Protein AF-A0A264W4I6-F1 (afdb_monomer)

Structure (mmCIF, N/CA/C/O backbone):
data_AF-A0A264W4I6-F1
#
_entry.id   AF-A0A264W4I6-F1
#
loop_
_atom_site.group_PDB
_atom_site.id
_atom_site.type_symbol
_atom_site.label_atom_id
_atom_site.label_alt_id
_atom_site.label_comp_id
_atom_site.label_asym_id
_atom_site.label_entity_id
_atom_site.label_seq_id
_atom_site.pdbx_PDB_ins_code
_atom_site.Cartn_x
_atom_site.Cartn_y
_atom_site.Cartn_z
_atom_site.occupancy
_atom_site.B_iso_or_equiv
_atom_site.auth_seq_id
_atom_site.auth_comp_id
_atom_site.auth_asym_id
_atom_site.auth_atom_id
_atom_site.pdbx_PDB_model_num
ATOM 1 N N . MET A 1 1 ? -9.247 29.162 -5.598 1.00 28.09 1 MET A N 1
ATOM 2 C CA . MET A 1 1 ? -9.915 27.883 -5.929 1.00 28.09 1 MET A CA 1
ATOM 3 C C . MET A 1 1 ? -9.445 26.790 -4.964 1.00 28.09 1 MET A C 1
ATOM 5 O O . MET A 1 1 ? -8.812 25.841 -5.388 1.00 28.09 1 MET A O 1
ATOM 9 N N . LEU A 1 2 ? -9.703 26.945 -3.660 1.00 26.70 2 LEU A N 1
ATOM 10 C CA . LEU A 1 2 ? -9.333 25.965 -2.617 1.00 26.70 2 LEU A CA 1
ATOM 11 C C . LEU A 1 2 ? -10.515 25.657 -1.679 1.00 26.70 2 LEU A C 1
ATOM 13 O O . LEU A 1 2 ? -10.326 25.186 -0.569 1.00 26.70 2 LEU A O 1
ATOM 17 N N . THR A 1 3 ? -11.744 25.970 -2.088 1.00 27.86 3 THR A N 1
ATOM 18 C CA . THR A 1 3 ? -12.880 26.031 -1.158 1.00 27.86 3 THR A CA 1
ATOM 19 C C . THR A 1 3 ? -13.862 24.874 -1.295 1.00 27.86 3 THR A C 1
ATOM 21 O O . THR A 1 3 ? -14.559 24.603 -0.336 1.00 27.86 3 THR A O 1
ATOM 24 N N . ALA A 1 4 ? -13.923 24.161 -2.423 1.00 26.84 4 ALA A N 1
ATOM 25 C CA . ALA A 1 4 ? -14.866 23.044 -2.579 1.00 26.84 4 ALA A CA 1
ATOM 26 C C . ALA A 1 4 ? -14.305 21.712 -2.045 1.00 26.84 4 ALA A C 1
ATOM 28 O O . ALA A 1 4 ? -15.003 20.996 -1.331 1.00 26.84 4 ALA A O 1
ATOM 29 N N . ASP A 1 5 ? -13.030 21.417 -2.321 1.00 28.92 5 ASP A N 1
ATOM 30 C CA . ASP A 1 5 ? -12.409 20.148 -1.916 1.00 28.92 5 ASP A CA 1
ATOM 31 C C . ASP A 1 5 ? -12.169 20.062 -0.402 1.00 28.92 5 ASP A C 1
ATOM 33 O O . ASP A 1 5 ? -12.340 19.001 0.188 1.00 28.92 5 ASP A O 1
ATOM 37 N N . VAL A 1 6 ? -11.834 21.183 0.247 1.00 28.91 6 VAL A N 1
ATOM 38 C CA . VAL A 1 6 ? -11.619 21.237 1.706 1.00 28.91 6 VAL A CA 1
ATOM 39 C C . VAL A 1 6 ? -12.934 21.020 2.464 1.00 28.91 6 VAL A C 1
ATOM 41 O O . VAL A 1 6 ? -12.957 20.270 3.433 1.00 28.91 6 VAL A O 1
ATOM 44 N N . ILE A 1 7 ? -14.043 21.592 1.978 1.00 28.83 7 ILE A N 1
ATOM 45 C CA . ILE A 1 7 ? -15.370 21.431 2.596 1.00 28.83 7 ILE A CA 1
ATOM 46 C C . ILE A 1 7 ? -15.865 19.984 2.465 1.00 28.83 7 ILE A C 1
ATOM 48 O O . ILE A 1 7 ? -16.436 19.444 3.408 1.00 28.83 7 ILE A O 1
ATOM 52 N N . HIS A 1 8 ? -15.628 19.324 1.326 1.00 33.44 8 HIS A N 1
ATOM 53 C CA . HIS A 1 8 ? -16.012 17.919 1.158 1.00 33.44 8 HIS A CA 1
ATOM 54 C C . HIS A 1 8 ? -15.216 16.969 2.064 1.00 33.44 8 HIS A C 1
ATOM 56 O O . HIS A 1 8 ? -15.794 16.014 2.578 1.00 33.44 8 HIS A O 1
ATOM 62 N N . ILE A 1 9 ? -13.925 17.235 2.285 1.00 37.47 9 ILE A N 1
ATOM 63 C CA . ILE A 1 9 ? -13.077 16.434 3.182 1.00 37.47 9 ILE A CA 1
ATOM 64 C C . ILE A 1 9 ? -13.504 16.628 4.644 1.00 37.47 9 ILE A C 1
ATOM 66 O O . ILE A 1 9 ? -13.699 15.640 5.345 1.00 37.47 9 ILE A O 1
ATOM 70 N N . GLU A 1 10 ? -13.758 17.870 5.078 1.00 37.94 10 GLU A N 1
ATOM 71 C CA . GLU A 1 10 ? -14.212 18.156 6.450 1.00 37.94 10 GLU A CA 1
ATOM 72 C C . GLU A 1 10 ? -15.560 17.511 6.788 1.00 37.94 10 GLU A C 1
ATOM 74 O O . GLU A 1 10 ? -15.799 17.185 7.947 1.00 37.94 10 GLU A O 1
ATOM 79 N N . VAL A 1 11 ? -16.451 17.322 5.808 1.00 47.75 11 VAL A N 1
ATOM 80 C CA . VAL A 1 11 ? -17.722 16.612 6.017 1.00 47.75 11 VAL A CA 1
ATOM 81 C C . VAL A 1 11 ? -17.475 15.117 6.220 1.00 47.75 11 VAL A C 1
ATOM 83 O O . VAL A 1 11 ? -18.081 14.531 7.106 1.00 47.75 11 VAL A O 1
ATOM 86 N N . ILE A 1 12 ? -16.564 14.512 5.458 1.00 47.03 12 ILE A N 1
ATOM 87 C CA . ILE A 1 12 ? -16.292 13.067 5.491 1.00 47.03 12 ILE A CA 1
ATOM 88 C C . ILE A 1 12 ? -15.496 12.648 6.740 1.00 47.03 12 ILE A C 1
ATOM 90 O O . ILE A 1 12 ? -15.757 11.591 7.311 1.00 47.03 12 ILE A O 1
ATOM 94 N N . GLU A 1 13 ? -14.565 13.484 7.201 1.00 48.75 13 GLU A N 1
ATOM 95 C CA . GLU A 1 13 ? -13.824 13.270 8.457 1.00 48.75 13 GLU A CA 1
ATOM 96 C C . GLU A 1 13 ? -14.683 13.547 9.699 1.00 48.75 13 GLU A C 1
ATOM 98 O O . GLU A 1 13 ? -14.274 13.280 10.831 1.00 48.75 13 GLU A O 1
ATOM 103 N N . ASN A 1 14 ? -15.886 14.097 9.511 1.00 58.47 14 ASN A N 1
ATOM 104 C CA . ASN A 1 14 ? -16.741 14.471 10.617 1.00 58.47 14 ASN A CA 1
ATOM 105 C C . ASN A 1 14 ? -17.406 13.242 11.235 1.00 58.47 14 ASN A C 1
ATOM 107 O O . ASN A 1 14 ? -18.434 12.754 10.765 1.00 58.47 14 ASN A O 1
ATOM 111 N N . ILE A 1 15 ? -16.858 12.819 12.370 1.00 56.06 15 ILE A N 1
ATOM 112 C CA . ILE A 1 15 ? -17.433 11.811 13.266 1.00 56.06 15 ILE A CA 1
ATOM 113 C C . ILE A 1 15 ? -18.914 12.090 13.604 1.00 56.06 15 ILE A C 1
ATOM 115 O O . ILE A 1 15 ? -19.669 11.153 13.843 1.00 56.06 15 ILE A O 1
ATOM 119 N N . ASN A 1 16 ? -19.371 13.349 13.517 1.00 52.56 16 ASN A N 1
ATOM 120 C CA . ASN A 1 16 ? -20.773 13.726 13.736 1.00 52.56 16 ASN A CA 1
ATOM 121 C C . ASN A 1 16 ? -21.741 13.176 12.679 1.00 52.56 16 ASN A C 1
ATOM 123 O O . ASN A 1 16 ? -22.954 13.265 12.875 1.00 52.56 16 ASN A O 1
ATOM 127 N N . LEU A 1 17 ? -21.243 12.632 11.564 1.00 54.50 17 LEU A N 1
ATOM 128 C CA . LEU A 1 17 ? -22.052 11.867 10.610 1.00 54.50 17 LEU A CA 1
ATOM 129 C C . LEU A 1 17 ? -22.344 10.442 11.094 1.00 54.50 17 LEU A C 1
ATOM 131 O O . LEU A 1 17 ? -23.319 9.830 10.652 1.00 54.50 17 LEU A O 1
ATOM 135 N N . TYR A 1 18 ? -21.511 9.936 12.002 1.00 56.28 18 TYR A N 1
ATOM 136 C CA . TYR A 1 18 ? -21.509 8.566 12.478 1.00 56.28 18 TYR A CA 1
ATOM 137 C C . TYR A 1 18 ? -21.774 8.520 13.983 1.00 56.28 18 TYR A C 1
ATOM 139 O O . TYR A 1 18 ? -20.849 8.378 14.776 1.00 56.28 18 TYR A O 1
ATOM 147 N N . PHE A 1 19 ? -23.047 8.686 14.367 1.00 54.69 19 PHE A N 1
ATOM 148 C CA . PHE A 1 19 ? -23.584 8.475 15.720 1.00 54.69 19 PHE A CA 1
ATOM 149 C C . PHE A 1 19 ? -22.877 9.197 16.882 1.00 54.69 19 PHE A C 1
ATOM 151 O O . PHE A 1 19 ? -23.323 9.067 18.019 1.00 54.69 19 PHE A O 1
ATOM 158 N N . ALA A 1 20 ? -21.810 9.959 16.653 1.00 54.12 20 ALA A N 1
ATOM 159 C CA . ALA A 1 20 ? -20.886 10.302 17.709 1.00 54.12 20 ALA A CA 1
ATOM 160 C C . ALA A 1 20 ? -20.451 11.758 17.694 1.00 54.12 20 ALA A C 1
ATOM 162 O O . ALA A 1 20 ? -20.386 12.402 16.654 1.00 54.12 20 ALA A O 1
ATOM 163 N N . TYR A 1 21 ? -20.174 12.287 18.880 1.00 59.25 21 TYR A N 1
ATOM 164 C CA . TYR A 1 21 ? -19.773 13.675 19.064 1.00 59.25 21 TYR A CA 1
ATOM 165 C C . TYR A 1 21 ? -18.706 13.785 20.146 1.00 59.25 21 TYR A C 1
ATOM 167 O O . TYR A 1 21 ? -18.778 13.096 21.163 1.00 59.25 21 TYR A O 1
ATOM 175 N N . PHE A 1 22 ? -17.751 14.696 19.962 1.00 58.62 22 PHE A N 1
ATOM 176 C CA . PHE A 1 22 ? -16.816 15.077 21.018 1.00 58.62 22 PHE A CA 1
ATOM 177 C C . PHE A 1 22 ? -17.460 16.103 21.955 1.00 58.62 22 PHE A C 1
ATOM 179 O O . PHE A 1 22 ? -17.757 17.222 21.539 1.00 58.62 22 PHE A O 1
ATOM 186 N N . TYR A 1 23 ? -17.669 15.756 23.226 1.00 57.38 23 TYR A N 1
ATOM 187 C CA . TYR A 1 23 ? -18.250 16.654 24.227 1.00 57.38 23 TYR A CA 1
ATOM 188 C C . TYR A 1 23 ? -17.250 17.006 25.343 1.00 57.38 23 TYR A C 1
ATOM 190 O O . TYR A 1 23 ? -16.631 16.099 25.888 1.00 57.38 23 TYR A O 1
ATOM 198 N N . PRO A 1 24 ? -17.123 18.280 25.758 1.00 58.75 24 PRO A N 1
ATOM 199 C CA . PRO A 1 24 ? -17.686 19.464 25.122 1.00 58.75 24 PRO A CA 1
ATOM 200 C C . PRO A 1 24 ? -16.852 19.860 23.895 1.00 58.75 24 PRO A C 1
ATOM 202 O O . PRO A 1 24 ? -15.655 20.102 23.992 1.00 58.75 24 PRO A O 1
ATOM 205 N N . SER A 1 25 ? -17.489 19.999 22.738 1.00 56.59 25 SER A N 1
ATOM 206 C CA . SER A 1 25 ? -16.864 20.486 21.494 1.00 56.59 25 SER A CA 1
ATOM 207 C C . SER A 1 25 ? -16.597 21.989 21.472 1.00 56.59 25 SER A C 1
ATOM 209 O O . SER A 1 25 ? -15.856 22.498 20.627 1.00 56.59 25 SER A O 1
ATOM 211 N N . SER A 1 26 ? -17.273 22.726 22.352 1.00 71.12 26 SER A N 1
ATOM 212 C CA . SER A 1 26 ? -17.189 24.170 22.462 1.00 71.12 26 SER A CA 1
ATOM 213 C C . SER A 1 26 ? -17.235 24.564 23.925 1.00 71.12 26 SER A C 1
ATOM 215 O O . SER A 1 26 ? -18.011 24.020 24.709 1.00 71.12 26 SER A O 1
ATOM 217 N N . LEU A 1 27 ? -16.387 25.518 24.274 1.00 74.94 27 LEU A N 1
ATOM 218 C CA . LEU A 1 27 ? -16.289 26.103 25.595 1.00 74.94 27 LEU A CA 1
ATOM 219 C C . LEU A 1 27 ? -16.754 27.546 25.538 1.00 74.94 27 LEU A C 1
ATOM 221 O O . LEU A 1 27 ? -16.589 28.242 24.536 1.00 74.94 27 LEU A O 1
ATOM 225 N N . THR A 1 28 ? -17.315 28.020 26.638 1.00 78.38 28 THR A N 1
ATOM 226 C CA . THR A 1 28 ? -17.647 29.432 26.785 1.00 78.38 28 THR A CA 1
ATOM 227 C C . THR A 1 28 ? -16.417 30.154 27.323 1.00 78.38 28 THR A C 1
ATOM 229 O O . THR A 1 28 ? -15.986 29.897 28.445 1.00 78.38 28 THR A O 1
ATOM 232 N N . ALA A 1 29 ? -15.835 31.052 26.530 1.00 71.00 29 ALA A N 1
ATOM 233 C CA . ALA A 1 29 ? -14.695 31.854 26.954 1.00 71.00 29 ALA A CA 1
ATOM 234 C C . ALA A 1 29 ? -15.091 32.743 28.144 1.00 71.00 29 ALA A C 1
ATOM 236 O O . ALA A 1 29 ? -15.966 33.598 28.012 1.00 71.00 29 ALA A O 1
ATOM 237 N N . PHE A 1 30 ? -14.426 32.561 29.288 1.00 71.25 30 PHE A N 1
ATOM 238 C CA . PHE A 1 30 ? -14.794 33.174 30.573 1.00 71.25 30 PHE A CA 1
ATOM 239 C C . PHE A 1 30 ? -14.945 34.703 30.517 1.00 71.25 30 PHE A C 1
ATOM 241 O O . PHE A 1 30 ? -15.887 35.250 31.073 1.00 71.25 30 PHE A O 1
ATOM 248 N N . LEU A 1 31 ? -14.051 35.393 29.801 1.00 77.00 31 LEU A N 1
ATOM 249 C CA . LEU A 1 31 ? -14.039 36.861 29.735 1.00 77.00 31 LEU A CA 1
ATOM 250 C C . LEU A 1 31 ? -15.018 37.450 28.715 1.00 77.00 31 LEU A C 1
ATOM 252 O O . LEU A 1 31 ? -15.433 38.595 28.851 1.00 77.00 31 LEU A O 1
ATOM 256 N N . THR A 1 32 ? -15.348 36.710 27.656 1.00 79.75 32 THR A N 1
ATOM 257 C CA . THR A 1 32 ? -16.124 37.251 26.524 1.00 79.75 32 THR A CA 1
ATOM 258 C C . THR A 1 32 ? -17.500 36.617 26.382 1.00 79.75 32 THR A C 1
ATOM 260 O O . THR A 1 32 ? -18.281 37.056 25.542 1.00 79.75 32 THR A O 1
ATOM 263 N N . HIS A 1 33 ? -17.787 35.570 27.162 1.00 75.12 33 HIS A N 1
ATOM 264 C CA . HIS A 1 33 ? -18.967 34.710 27.052 1.00 75.12 33 HIS A CA 1
ATOM 265 C C . HIS A 1 33 ? -19.229 34.164 25.636 1.00 75.12 33 HIS A C 1
ATOM 267 O O . HIS A 1 33 ? -20.322 33.684 25.335 1.00 75.12 33 HIS A O 1
ATOM 273 N N . LYS A 1 34 ? -18.227 34.199 24.749 1.00 78.69 34 LYS A N 1
ATOM 274 C CA . LYS A 1 34 ? -18.329 33.657 23.393 1.00 78.69 34 LYS A CA 1
ATOM 275 C C . LYS A 1 34 ? -18.087 32.154 23.418 1.00 78.69 34 LYS A C 1
ATOM 277 O O . LYS A 1 34 ? -17.181 31.688 24.107 1.00 78.69 34 LYS A O 1
ATOM 282 N N . ARG A 1 35 ? -18.863 31.405 22.632 1.00 74.81 35 ARG A N 1
ATOM 283 C CA . ARG A 1 35 ? -18.562 29.997 22.348 1.00 74.81 35 ARG A CA 1
ATOM 284 C C . ARG A 1 35 ? -17.328 29.929 21.452 1.00 74.81 35 ARG A C 1
ATOM 286 O O . ARG A 1 35 ? -17.320 30.505 20.367 1.00 74.81 35 ARG A O 1
ATOM 293 N N . VAL A 1 36 ? -16.302 29.236 21.921 1.00 77.75 36 VAL A N 1
ATOM 294 C CA . VAL A 1 36 ? -15.057 28.949 21.205 1.00 77.75 36 VAL A CA 1
ATOM 295 C C . VAL A 1 36 ? -14.940 27.435 21.087 1.00 77.75 36 VAL A C 1
ATOM 297 O O . VAL A 1 36 ? -15.373 26.718 21.985 1.00 77.75 36 VAL A O 1
ATOM 300 N N . ARG A 1 37 ? -14.397 26.926 19.980 1.00 74.88 37 ARG A N 1
ATOM 301 C CA . ARG A 1 37 ? -14.173 25.484 19.813 1.00 74.88 37 ARG A CA 1
ATOM 302 C C . ARG A 1 37 ? -13.210 24.987 20.897 1.00 74.88 37 ARG A C 1
ATOM 304 O O . ARG A 1 37 ? -12.233 25.666 21.211 1.00 74.88 37 ARG A O 1
ATOM 311 N N . ASN A 1 38 ? -13.511 23.839 21.495 1.00 74.06 38 ASN A N 1
ATOM 312 C CA . ASN A 1 38 ? -12.620 23.208 22.457 1.00 74.06 38 ASN A CA 1
ATOM 313 C C . ASN A 1 38 ? -11.426 22.643 21.669 1.00 74.06 38 ASN A C 1
ATOM 315 O O . ASN A 1 38 ? -11.575 21.686 20.919 1.00 74.06 38 ASN A O 1
ATOM 319 N N . HIS A 1 39 ? -10.271 23.296 21.758 1.00 76.12 39 HIS A N 1
ATOM 320 C CA . HIS A 1 39 ? -9.000 22.810 21.215 1.00 76.12 39 HIS A CA 1
ATOM 321 C C . HIS A 1 39 ? -8.185 22.256 22.384 1.00 76.12 39 HIS A C 1
ATOM 323 O O . HIS A 1 39 ? -7.264 22.915 22.855 1.00 76.12 39 HIS A O 1
ATOM 329 N N . ASP A 1 40 ? -8.628 21.124 22.932 1.00 68.62 40 ASP A N 1
ATOM 330 C CA . ASP A 1 40 ? -7.987 20.434 24.066 1.00 68.62 40 ASP A CA 1
ATOM 331 C C . ASP A 1 40 ? -7.851 21.266 25.356 1.00 68.62 40 ASP A C 1
ATOM 333 O O . ASP A 1 40 ? -7.048 20.969 26.237 1.00 68.62 40 ASP A O 1
ATOM 337 N N . ILE A 1 41 ? -8.667 22.313 25.502 1.00 71.25 41 ILE A N 1
ATOM 338 C CA . ILE A 1 41 ? -8.697 23.177 26.692 1.00 71.25 41 ILE A CA 1
ATOM 339 C C . ILE A 1 41 ? -9.387 22.448 27.857 1.00 71.25 41 ILE A C 1
ATOM 341 O O . ILE A 1 41 ? -9.039 22.645 29.021 1.00 71.25 41 ILE A O 1
ATOM 345 N N . GLN A 1 42 ? -10.382 21.615 27.549 1.00 70.81 42 GLN A N 1
ATOM 346 C CA . GLN A 1 42 ? -11.008 20.681 28.484 1.00 70.81 42 GLN A CA 1
ATOM 347 C C . GLN A 1 42 ? -11.010 19.269 27.893 1.00 70.81 42 GLN A C 1
ATOM 349 O O . GLN A 1 42 ? -11.109 19.152 26.668 1.00 70.81 42 GLN A O 1
ATOM 354 N N . PRO A 1 43 ? -10.982 18.219 28.740 1.00 57.09 43 PRO A N 1
ATOM 355 C CA . PRO A 1 43 ? -11.110 16.838 28.288 1.00 57.09 43 PRO A CA 1
ATOM 356 C C . PRO A 1 43 ? -12.351 16.676 27.409 1.00 57.09 43 PRO A C 1
ATOM 358 O O . PRO A 1 43 ? -13.450 17.058 27.819 1.00 57.09 43 PRO A O 1
ATOM 361 N N . GLN A 1 44 ? -12.159 16.151 26.201 1.00 58.16 44 GLN A N 1
ATOM 362 C CA . GLN A 1 44 ? -13.238 15.824 25.276 1.00 58.16 44 GLN A CA 1
ATOM 363 C C . GLN A 1 44 ? -13.525 14.334 25.370 1.00 58.16 44 GLN A C 1
ATOM 365 O O . GLN A 1 44 ? -12.606 13.523 25.336 1.00 58.16 44 GLN A O 1
ATOM 370 N N . TYR A 1 45 ? -14.800 13.987 25.478 1.00 56.84 45 TYR A N 1
ATOM 371 C CA . TYR A 1 45 ? -15.270 12.612 25.521 1.00 56.84 45 TYR A CA 1
ATOM 372 C C . TYR A 1 45 ? -15.956 12.289 24.202 1.00 56.84 45 TYR A C 1
ATOM 374 O O . TYR A 1 45 ? -16.781 13.073 23.725 1.00 56.84 45 TYR A O 1
ATOM 382 N N . TYR A 1 46 ? -15.616 11.146 23.621 1.00 61.19 46 TYR A N 1
ATOM 383 C CA . TYR A 1 46 ? -16.263 10.631 22.427 1.00 61.19 46 TYR A CA 1
ATOM 384 C C . TYR A 1 46 ? -17.539 9.881 22.831 1.00 61.19 46 TYR A C 1
ATOM 386 O O . TYR A 1 46 ? -17.487 8.843 23.485 1.00 61.19 46 TYR A O 1
ATOM 394 N N . VAL A 1 47 ? -18.706 10.433 22.493 1.00 55.34 47 VAL A N 1
ATOM 395 C CA . VAL A 1 47 ? -20.010 9.871 22.880 1.00 55.34 47 VAL A CA 1
ATOM 396 C C . VAL A 1 47 ? -20.666 9.247 21.658 1.00 55.34 47 VAL A C 1
ATOM 398 O O . VAL A 1 47 ? -21.055 9.992 20.768 1.00 55.34 47 VAL A O 1
ATOM 401 N N . LYS A 1 48 ? -20.802 7.913 21.611 1.00 58.28 48 LYS A N 1
ATOM 402 C CA . LYS A 1 48 ? -21.511 7.177 20.542 1.00 58.28 48 LYS A CA 1
ATOM 403 C C . LYS A 1 48 ? -23.042 7.213 20.731 1.00 58.28 48 LYS A C 1
ATOM 405 O O . LYS A 1 48 ? -23.540 7.421 21.831 1.00 58.28 48 LYS A O 1
ATOM 410 N N . ASN A 1 49 ? -23.778 6.962 19.651 1.00 62.94 49 ASN A N 1
ATOM 411 C CA . ASN A 1 49 ? -25.239 6.852 19.539 1.00 62.94 49 ASN A CA 1
ATOM 412 C C . ASN A 1 49 ? -26.090 8.048 20.014 1.00 62.94 49 ASN A C 1
ATOM 414 O O . ASN A 1 49 ? -27.188 7.867 20.534 1.00 62.94 49 ASN A O 1
ATOM 418 N N . THR A 1 50 ? -25.626 9.282 19.803 1.00 57.88 50 THR A N 1
ATOM 419 C CA . THR A 1 50 ? -26.357 10.487 20.258 1.00 57.88 50 THR A CA 1
ATOM 420 C C . THR A 1 50 ? -27.576 10.828 19.381 1.00 57.88 50 THR A C 1
ATOM 422 O O . THR A 1 50 ? -28.555 11.403 19.854 1.00 57.88 50 THR A O 1
ATOM 425 N N . HIS A 1 51 ? -27.532 10.492 18.093 1.00 63.66 51 HIS A N 1
ATOM 426 C CA . HIS A 1 51 ? -28.562 10.788 17.091 1.00 63.66 51 HIS A CA 1
ATOM 427 C C . HIS A 1 51 ? -28.617 9.672 16.039 1.00 63.66 51 HIS A C 1
ATOM 429 O O . HIS A 1 51 ? -27.639 8.954 15.894 1.00 63.66 51 HIS A O 1
ATOM 435 N N . PRO A 1 52 ? -29.717 9.489 15.289 1.00 65.75 52 PRO A N 1
ATOM 436 C CA . PRO A 1 52 ? -29.757 8.505 14.207 1.00 65.75 52 PRO A CA 1
ATOM 437 C C . PRO A 1 52 ? -28.637 8.748 13.182 1.00 65.75 52 PRO A C 1
ATOM 439 O O . PRO A 1 52 ? -28.480 9.877 12.711 1.00 65.75 52 PRO A O 1
ATOM 442 N N . ALA A 1 53 ? -27.885 7.701 12.824 1.00 69.25 53 ALA A N 1
ATOM 443 C CA . ALA A 1 53 ? -26.847 7.785 11.801 1.00 69.25 53 ALA A CA 1
ATOM 444 C C . ALA A 1 53 ? -27.377 8.368 10.497 1.00 69.25 53 ALA A C 1
ATOM 446 O O . ALA A 1 53 ? -28.432 7.976 9.997 1.00 69.25 53 ALA A O 1
ATOM 447 N N . ILE A 1 54 ? -26.559 9.231 9.902 1.00 76.44 54 ILE A N 1
ATOM 448 C CA . ILE A 1 54 ? -26.778 9.713 8.540 1.00 76.44 54 ILE A CA 1
ATOM 449 C C . ILE A 1 54 ? -26.302 8.651 7.532 1.00 76.44 54 ILE A C 1
ATOM 451 O O . ILE A 1 54 ? -26.897 8.507 6.467 1.00 76.44 54 ILE A O 1
ATOM 455 N N . ILE A 1 55 ? -25.259 7.887 7.881 1.00 75.38 55 ILE A N 1
ATOM 456 C CA . ILE A 1 55 ? -24.674 6.799 7.083 1.00 75.38 55 ILE A CA 1
ATOM 457 C C . ILE A 1 55 ? -24.385 5.572 7.961 1.00 75.38 55 ILE A C 1
ATOM 459 O O . ILE A 1 55 ? -24.080 5.714 9.142 1.00 75.38 55 ILE A O 1
ATOM 463 N N . SER A 1 56 ? -24.471 4.366 7.391 1.00 77.62 56 SER A N 1
ATOM 464 C CA . SER A 1 56 ? -24.152 3.110 8.094 1.00 77.62 56 SER A CA 1
ATOM 465 C C . SER A 1 56 ? -22.677 3.033 8.509 1.00 77.62 56 SER A C 1
ATOM 467 O O . SER A 1 56 ? -21.828 3.564 7.790 1.00 77.62 56 SER A O 1
ATOM 469 N N . GLU A 1 57 ? -22.379 2.272 9.566 1.00 71.25 57 GLU A N 1
ATOM 470 C CA . GLU A 1 57 ? -21.015 1.975 10.045 1.00 71.25 57 GLU A CA 1
ATOM 471 C C . GLU A 1 57 ? -20.106 1.454 8.938 1.00 71.25 57 GLU A C 1
ATOM 473 O O . GLU A 1 57 ? -19.085 2.067 8.648 1.00 71.25 57 GLU A O 1
ATOM 478 N N . GLU A 1 58 ? -20.556 0.425 8.224 1.00 73.75 58 GLU A N 1
ATOM 479 C CA . GLU A 1 58 ? -19.824 -0.185 7.111 1.00 73.75 58 GLU A CA 1
ATOM 480 C C . GLU A 1 58 ? -19.398 0.849 6.052 1.00 73.75 58 GLU A C 1
ATOM 482 O O . GLU A 1 58 ? -18.260 0.865 5.589 1.00 73.75 58 GLU A O 1
ATOM 487 N N . THR A 1 59 ? -20.299 1.772 5.696 1.00 76.50 59 THR A N 1
ATOM 488 C CA . THR A 1 59 ? -19.996 2.838 4.727 1.00 76.50 59 THR A CA 1
ATOM 489 C C . THR A 1 59 ? -18.991 3.844 5.288 1.00 76.50 59 THR A C 1
ATOM 491 O O . THR A 1 59 ? -18.101 4.284 4.561 1.00 76.50 59 THR A O 1
ATOM 494 N N . PHE A 1 60 ? -19.116 4.232 6.560 1.00 75.12 60 PHE A N 1
ATOM 495 C CA . PHE A 1 60 ? -18.165 5.148 7.192 1.00 75.12 60 PHE A CA 1
ATOM 496 C C . PHE A 1 60 ? -16.768 4.523 7.254 1.00 75.12 60 PHE A C 1
ATOM 498 O O . PHE A 1 60 ? -15.801 5.150 6.821 1.00 75.12 60 PHE A O 1
ATOM 505 N N . GLU A 1 61 ? -16.670 3.271 7.697 1.00 72.81 61 GLU A N 1
ATOM 506 C CA . GLU A 1 61 ? -15.420 2.512 7.738 1.00 72.81 61 GLU A CA 1
ATOM 507 C C . GLU A 1 61 ? -14.792 2.365 6.351 1.00 72.81 61 GLU A C 1
ATOM 509 O O . GLU A 1 61 ? -13.607 2.656 6.185 1.00 72.81 61 GLU A O 1
ATOM 514 N N . ALA A 1 62 ? -15.580 2.012 5.330 1.00 73.94 62 ALA A N 1
ATOM 515 C CA . ALA A 1 62 ? -15.098 1.915 3.953 1.00 73.94 62 ALA A CA 1
ATOM 516 C C . ALA A 1 62 ? -14.510 3.246 3.450 1.00 73.94 62 ALA A C 1
ATOM 518 O O . ALA A 1 62 ? -13.483 3.271 2.765 1.00 73.94 62 ALA A O 1
ATOM 519 N N . VAL A 1 63 ? -15.126 4.374 3.813 1.00 79.88 63 VAL A N 1
ATOM 520 C CA . VAL A 1 63 ? -14.616 5.699 3.448 1.00 79.88 63 VAL A CA 1
ATOM 521 C C . VAL A 1 63 ? -13.338 6.040 4.216 1.00 79.88 63 VAL A C 1
ATOM 523 O O . VAL A 1 63 ? -12.387 6.522 3.598 1.00 79.88 63 VAL A O 1
ATOM 526 N N . GLN A 1 64 ? -13.263 5.747 5.518 1.00 75.12 64 GLN A N 1
ATOM 527 C CA . GLN A 1 64 ? -12.034 5.927 6.301 1.00 75.12 64 GLN A CA 1
ATOM 528 C C . GLN A 1 64 ? -10.879 5.088 5.734 1.00 75.12 64 GLN A C 1
ATOM 530 O O . GLN A 1 64 ? -9.765 5.592 5.570 1.00 75.12 64 GLN A O 1
ATOM 535 N N . GLN A 1 65 ? -11.150 3.841 5.341 1.00 75.56 65 GLN A N 1
ATOM 536 C CA . GLN A 1 65 ? -10.179 2.975 4.670 1.00 75.56 65 GLN A CA 1
ATOM 537 C C . GLN A 1 65 ? -9.714 3.567 3.331 1.00 75.56 65 GLN A C 1
ATOM 539 O O . GLN A 1 65 ? -8.513 3.615 3.066 1.00 75.56 65 GLN A O 1
ATOM 544 N N . GLU A 1 66 ? -10.622 4.096 2.504 1.00 78.12 66 GLU A N 1
ATOM 545 C CA . GLU A 1 66 ? -10.263 4.764 1.245 1.00 78.12 66 GLU A CA 1
ATOM 546 C C . GLU A 1 66 ? -9.442 6.046 1.481 1.00 78.12 66 GLU A C 1
ATOM 548 O O . GLU A 1 66 ? -8.505 6.336 0.731 1.00 78.12 66 GLU A O 1
ATOM 553 N N . MET A 1 67 ? -9.732 6.808 2.540 1.00 77.31 67 MET A N 1
ATOM 554 C CA . MET A 1 67 ? -8.932 7.974 2.931 1.00 77.31 67 MET A CA 1
ATOM 555 C C . MET A 1 67 ? -7.530 7.572 3.385 1.00 77.31 67 MET A C 1
ATOM 557 O O . MET A 1 67 ? -6.550 8.159 2.916 1.00 77.31 67 MET A O 1
ATOM 561 N N . LYS A 1 68 ? -7.417 6.532 4.222 1.00 78.06 68 LYS A N 1
ATOM 562 C CA . LYS A 1 68 ? -6.131 5.948 4.630 1.00 78.06 68 LYS A CA 1
ATOM 563 C C . LYS A 1 68 ? -5.350 5.483 3.402 1.00 78.06 68 LYS A C 1
ATOM 565 O O . LYS A 1 68 ? -4.198 5.875 3.231 1.00 78.06 68 LYS A O 1
ATOM 570 N N . ARG A 1 69 ? -5.991 4.766 2.476 1.00 78.19 69 ARG A N 1
ATOM 571 C CA . ARG A 1 69 ? -5.386 4.332 1.207 1.00 78.19 69 ARG A CA 1
ATOM 572 C C . ARG A 1 69 ? -4.854 5.513 0.387 1.00 78.19 69 ARG A C 1
ATOM 574 O O . ARG A 1 69 ? -3.710 5.481 -0.058 1.00 78.19 69 ARG A O 1
ATOM 581 N N . ARG A 1 70 ? -5.636 6.588 0.223 1.00 72.75 70 ARG A N 1
ATOM 582 C CA . ARG A 1 70 ? -5.210 7.814 -0.491 1.00 72.75 70 ARG A CA 1
ATOM 583 C C . ARG A 1 70 ? -4.072 8.550 0.211 1.00 72.75 70 ARG A C 1
ATOM 585 O O . ARG A 1 70 ? -3.227 9.140 -0.460 1.00 72.75 70 ARG A O 1
ATOM 592 N N . SER A 1 71 ? -4.057 8.533 1.539 1.00 75.38 71 SER A N 1
ATOM 593 C CA . SER A 1 71 ? -2.959 9.052 2.357 1.00 75.38 71 SER A CA 1
ATOM 594 C C . SER A 1 71 ? -1.670 8.262 2.105 1.00 75.38 71 SER A C 1
ATOM 596 O O . SER A 1 71 ? -0.632 8.859 1.828 1.00 75.38 71 SER A O 1
ATOM 598 N N . LEU A 1 72 ? -1.747 6.928 2.078 1.00 72.50 72 LEU A N 1
ATOM 599 C CA . LEU A 1 72 ? -0.609 6.037 1.815 1.00 72.50 72 LEU A CA 1
ATOM 600 C C . LEU A 1 72 ? -0.049 6.157 0.385 1.00 72.50 72 LEU A C 1
ATOM 602 O O . LEU A 1 72 ? 1.100 5.797 0.133 1.00 72.50 72 LEU A O 1
ATOM 606 N N . MET A 1 73 ? -0.821 6.716 -0.551 1.00 72.06 73 MET A N 1
ATOM 607 C CA . MET A 1 73 ? -0.342 7.066 -1.895 1.00 72.06 73 MET A CA 1
ATOM 608 C C . MET A 1 73 ? 0.594 8.285 -1.916 1.00 72.06 73 MET A C 1
ATOM 610 O O . MET A 1 73 ? 1.189 8.580 -2.954 1.00 72.06 73 MET A O 1
ATOM 614 N N . MET A 1 74 ? 0.736 9.012 -0.805 1.00 74.94 74 MET A N 1
ATOM 615 C CA . MET A 1 74 ? 1.700 10.104 -0.653 1.00 74.94 74 MET A CA 1
ATOM 616 C C . MET A 1 74 ? 3.067 9.534 -0.264 1.00 74.94 74 MET A C 1
ATOM 618 O O . MET A 1 74 ? 3.356 9.356 0.918 1.00 74.94 74 MET A O 1
ATOM 622 N N . ARG A 1 75 ? 3.906 9.225 -1.258 1.00 70.75 75 ARG A N 1
ATOM 623 C CA . ARG A 1 75 ? 5.222 8.598 -1.026 1.00 70.75 75 ARG A CA 1
ATOM 624 C C . ARG A 1 75 ? 6.416 9.541 -1.103 1.00 70.75 75 ARG A C 1
ATOM 626 O O . ARG A 1 75 ? 7.525 9.128 -0.773 1.00 70.75 75 ARG A O 1
ATOM 633 N N . ASP A 1 76 ? 6.228 10.783 -1.538 1.00 76.38 76 ASP A N 1
ATOM 634 C CA . ASP A 1 76 ? 7.325 11.742 -1.516 1.00 76.38 76 ASP A CA 1
ATOM 635 C C . ASP A 1 76 ? 7.594 12.239 -0.080 1.00 76.38 76 ASP A C 1
ATOM 637 O O . ASP A 1 76 ? 6.653 12.326 0.713 1.00 76.38 76 ASP A O 1
ATOM 641 N N . PRO A 1 77 ? 8.841 12.623 0.259 1.00 75.94 77 PRO A N 1
ATOM 642 C CA . PRO A 1 77 ? 9.202 13.050 1.615 1.00 75.94 77 PRO A CA 1
ATOM 643 C C . PRO A 1 77 ? 8.331 14.165 2.221 1.00 75.94 77 PRO A C 1
ATOM 645 O O . PRO A 1 77 ? 8.194 14.229 3.439 1.00 75.94 77 PRO A O 1
ATOM 648 N N . ASP A 1 78 ? 7.704 15.008 1.390 1.00 80.44 78 ASP A N 1
ATOM 649 C CA . ASP A 1 78 ? 6.895 16.152 1.846 1.00 80.44 78 ASP A CA 1
ATOM 650 C C . ASP A 1 78 ? 5.390 15.861 1.760 1.00 80.44 78 ASP A C 1
ATOM 652 O O . ASP A 1 78 ? 4.577 16.751 2.008 1.00 80.44 78 ASP A O 1
ATOM 656 N N . LYS A 1 79 ? 5.002 14.638 1.365 1.00 77.75 79 LYS A N 1
ATOM 657 C CA . LYS A 1 79 ? 3.612 14.228 1.104 1.00 77.75 79 LYS A CA 1
ATOM 658 C C . LYS A 1 79 ? 2.865 15.199 0.177 1.00 77.75 79 LYS A C 1
ATOM 660 O O . LYS A 1 79 ? 1.675 15.468 0.351 1.00 77.75 79 LYS A O 1
ATOM 665 N N . LYS A 1 80 ? 3.569 15.760 -0.807 1.00 77.12 80 LYS A N 1
ATOM 666 C CA . LYS A 1 80 ? 3.061 16.757 -1.759 1.00 77.12 80 LYS A CA 1
ATOM 667 C C . LYS A 1 80 ? 2.497 16.118 -3.026 1.00 77.12 80 LYS A C 1
ATOM 669 O O . LYS A 1 80 ? 1.631 16.699 -3.681 1.00 77.12 80 LYS A O 1
ATOM 674 N N . TYR A 1 81 ? 2.986 14.939 -3.397 1.00 73.62 81 TYR A N 1
ATOM 675 C CA . TYR A 1 81 ? 2.699 14.293 -4.668 1.00 73.62 81 TYR A CA 1
ATOM 676 C C . TYR A 1 81 ? 2.087 12.908 -4.452 1.00 73.62 81 TYR A C 1
ATOM 678 O O . TYR A 1 81 ? 2.720 11.990 -3.933 1.00 73.62 81 TYR A O 1
ATOM 686 N N . ARG A 1 82 ? 0.846 12.749 -4.921 1.00 70.69 82 ARG A N 1
ATOM 687 C CA . ARG A 1 82 ? 0.123 11.475 -4.877 1.00 70.69 82 ARG A CA 1
ATOM 688 C C . ARG A 1 82 ? 0.573 10.553 -6.001 1.00 70.69 82 ARG A C 1
ATOM 690 O O . ARG A 1 82 ? 0.662 10.973 -7.158 1.00 70.69 82 ARG A O 1
ATOM 697 N N . GLN A 1 83 ? 0.739 9.279 -5.673 1.00 70.75 83 GLN A N 1
ATOM 698 C CA . GLN A 1 83 ? 0.724 8.194 -6.642 1.00 70.75 83 GLN A CA 1
ATOM 699 C C . GLN A 1 83 ? -0.696 8.088 -7.224 1.00 70.75 83 GLN A C 1
ATOM 701 O O . GLN A 1 83 ? -1.613 7.585 -6.584 1.00 70.75 83 GLN A O 1
ATOM 706 N N . HIS A 1 84 ? -0.913 8.626 -8.422 1.00 67.00 84 HIS A N 1
ATOM 707 C CA . HIS A 1 84 ? -2.180 8.475 -9.136 1.00 67.00 84 HIS A CA 1
ATOM 708 C C . HIS A 1 84 ? -1.931 8.369 -10.631 1.00 67.00 84 HIS A C 1
ATOM 710 O O . HIS A 1 84 ? -1.350 9.274 -11.231 1.00 67.00 84 HIS A O 1
ATOM 716 N N . PHE A 1 85 ? -2.442 7.313 -11.256 1.00 63.38 85 PHE A N 1
ATOM 717 C CA . PHE A 1 85 ? -2.320 7.122 -12.693 1.00 63.38 85 PHE A CA 1
ATOM 718 C C . PHE A 1 85 ? -2.918 8.309 -13.462 1.00 63.38 85 PHE A C 1
ATOM 720 O O . PHE A 1 85 ? -4.113 8.589 -13.380 1.00 63.38 85 PHE A O 1
ATOM 727 N N . SER A 1 86 ? -2.098 9.033 -14.221 1.00 62.91 86 SER A N 1
ATOM 728 C CA . SER A 1 86 ? -2.629 9.979 -15.201 1.00 62.91 86 SER A CA 1
ATOM 729 C C . SER A 1 86 ? -2.828 9.228 -16.515 1.00 62.91 86 SER A C 1
ATOM 731 O O . SER A 1 86 ? -1.931 8.527 -16.975 1.00 62.91 86 SER A O 1
ATOM 733 N N . GLY A 1 87 ? -3.992 9.379 -17.153 1.00 62.34 87 GLY A N 1
ATOM 734 C CA . GLY A 1 87 ? -4.297 8.733 -18.441 1.00 62.34 87 GLY A CA 1
ATOM 735 C C . GLY A 1 87 ? -3.361 9.108 -19.599 1.00 62.34 87 GLY A C 1
ATOM 736 O O . GLY A 1 87 ? -3.567 8.656 -20.717 1.00 62.34 87 GLY A O 1
ATOM 737 N N . HIS A 1 88 ? -2.348 9.940 -19.350 1.00 70.31 88 HIS A N 1
ATOM 738 C CA . HIS A 1 88 ? -1.434 10.472 -20.348 1.00 70.31 88 HIS A CA 1
ATOM 739 C C . HIS A 1 88 ? -0.303 9.505 -20.734 1.00 70.31 88 HIS A C 1
ATOM 741 O O . HIS A 1 88 ? 0.164 9.554 -21.869 1.00 70.31 88 HIS A O 1
ATOM 747 N N . SER A 1 89 ? 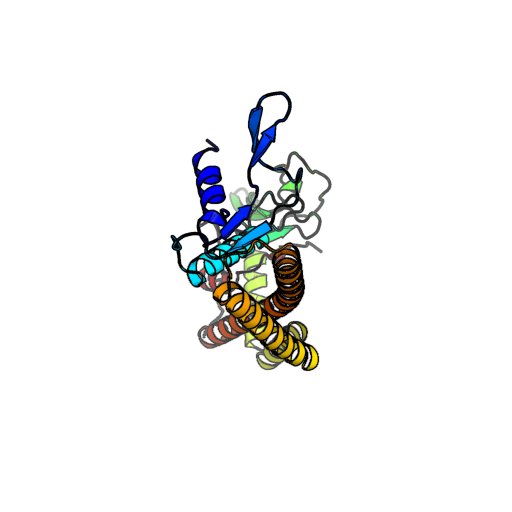0.168 8.649 -19.8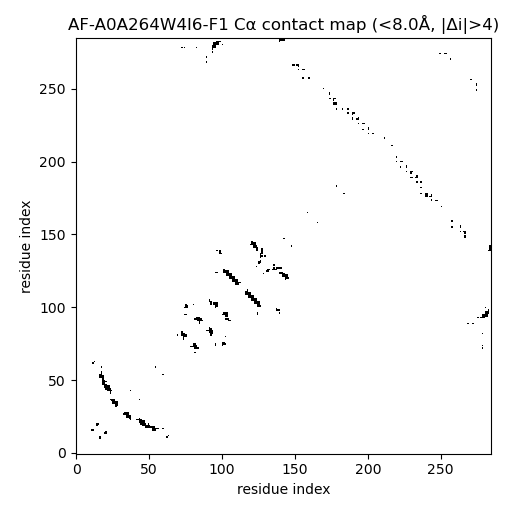18 1.00 79.94 89 SER A N 1
ATOM 748 C CA . SER A 1 89 ? 1.212 7.652 -20.115 1.00 79.94 89 SER A CA 1
ATOM 749 C C . SER A 1 89 ? 1.220 6.517 -19.075 1.00 79.94 89 SER A C 1
ATOM 751 O O . SER A 1 89 ? 0.988 6.818 -17.900 1.00 79.94 89 SER A O 1
ATOM 753 N N . PRO A 1 90 ? 1.519 5.256 -19.475 1.00 78.81 90 PRO A N 1
ATOM 754 C CA . PRO A 1 90 ? 1.456 4.056 -18.624 1.00 78.81 90 PRO A CA 1
ATOM 755 C C . PRO A 1 90 ? 2.156 4.193 -17.267 1.00 78.81 90 PRO A C 1
ATOM 757 O O . PRO A 1 90 ? 1.645 3.742 -16.248 1.00 78.81 90 PRO A O 1
ATOM 760 N N . PHE A 1 91 ? 3.289 4.888 -17.245 1.00 85.31 91 PHE A N 1
ATOM 761 C CA . PHE A 1 91 ? 4.185 4.995 -16.093 1.00 85.31 91 PHE A CA 1
ATOM 762 C C . PHE A 1 91 ? 3.975 6.266 -15.251 1.00 85.31 91 PHE A C 1
ATOM 764 O O . PHE A 1 91 ? 4.709 6.532 -14.295 1.00 85.31 91 PHE A O 1
ATOM 771 N N . SER A 1 92 ? 2.982 7.090 -15.594 1.00 82.44 92 SER A N 1
ATOM 772 C CA . SER A 1 92 ? 2.790 8.395 -14.956 1.00 82.44 92 SER A CA 1
ATOM 773 C C . SER A 1 92 ? 2.429 8.274 -13.482 1.00 82.44 92 SER A C 1
ATOM 775 O O . SER A 1 92 ? 1.458 7.609 -13.135 1.00 82.44 92 SER A O 1
ATOM 777 N N . ASN A 1 93 ? 3.184 8.984 -12.636 1.00 77.25 93 ASN A N 1
ATOM 778 C CA . ASN A 1 93 ? 3.078 8.963 -11.173 1.00 77.25 93 ASN A CA 1
ATOM 779 C C . ASN A 1 93 ? 3.195 7.559 -10.554 1.00 77.25 93 ASN A C 1
ATOM 781 O O . ASN A 1 93 ? 2.762 7.378 -9.422 1.00 77.25 93 ASN A O 1
ATOM 785 N N . GLN A 1 94 ? 3.761 6.585 -11.274 1.00 82.94 94 GLN A N 1
ATOM 786 C CA . GLN A 1 94 ? 4.047 5.256 -10.728 1.00 82.94 94 GLN A CA 1
ATOM 787 C C . GLN A 1 94 ? 5.451 5.172 -10.136 1.00 82.94 94 GLN A C 1
ATOM 789 O O . GLN A 1 94 ? 5.673 4.439 -9.176 1.00 82.94 94 GLN A O 1
ATOM 794 N N . TYR A 1 95 ? 6.386 5.955 -10.679 1.00 87.50 95 TYR A N 1
ATOM 795 C CA . TYR A 1 95 ? 7.790 5.888 -10.309 1.00 87.50 9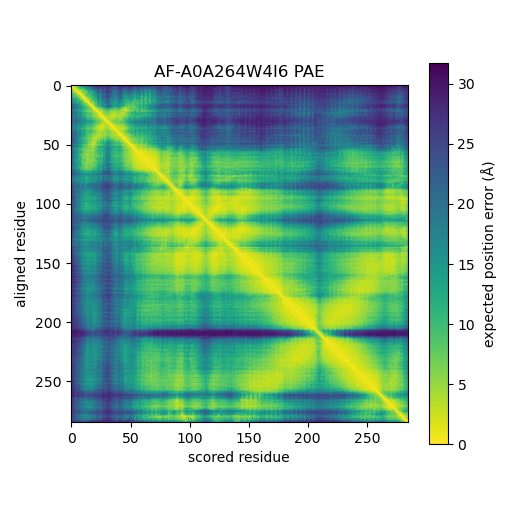5 TYR A CA 1
ATOM 796 C C . TYR A 1 95 ? 8.247 7.050 -9.426 1.00 87.50 95 TYR A C 1
ATOM 798 O O . TYR A 1 95 ? 7.952 8.221 -9.690 1.00 87.50 95 TYR A O 1
ATOM 806 N N . PHE A 1 96 ? 9.048 6.715 -8.419 1.00 89.44 96 PHE A N 1
ATOM 807 C CA . PHE A 1 96 ? 9.714 7.638 -7.507 1.00 89.44 96 PHE A CA 1
ATOM 808 C C . PHE A 1 96 ? 11.231 7.453 -7.598 1.00 89.44 96 PHE A C 1
ATOM 810 O O . PHE A 1 96 ? 11.737 6.374 -7.896 1.00 89.44 96 PHE A O 1
ATOM 817 N N . CYS A 1 97 ? 11.981 8.529 -7.393 1.00 89.75 97 CYS A N 1
ATOM 818 C CA . CYS A 1 97 ? 13.434 8.490 -7.418 1.00 89.75 97 CYS A CA 1
ATOM 819 C C . CYS A 1 97 ? 13.946 7.738 -6.187 1.00 89.75 97 CYS A C 1
ATOM 821 O O . CYS A 1 97 ? 13.619 8.103 -5.062 1.00 89.75 97 CYS A O 1
ATOM 823 N N . GLY A 1 98 ? 14.773 6.714 -6.380 1.00 88.50 98 GLY A N 1
ATOM 824 C CA . GLY A 1 98 ? 15.326 5.927 -5.278 1.00 88.50 98 GLY A CA 1
ATOM 825 C C . GLY A 1 98 ? 16.432 6.621 -4.475 1.00 88.50 98 GLY A C 1
ATOM 826 O O . GLY A 1 98 ? 16.888 6.036 -3.494 1.00 88.50 98 GLY A O 1
ATOM 827 N N . GLU A 1 99 ? 16.863 7.819 -4.889 1.00 89.88 99 GLU A N 1
ATOM 828 C CA . GLU A 1 99 ? 17.830 8.670 -4.178 1.00 89.88 99 GLU A CA 1
ATOM 829 C C . GLU A 1 99 ? 17.116 9.715 -3.307 1.00 89.88 99 GLU A C 1
ATOM 831 O O . GLU A 1 99 ? 17.317 9.748 -2.099 1.00 89.88 99 GLU A O 1
ATOM 836 N N . CYS A 1 100 ? 16.252 10.553 -3.895 1.00 87.81 100 CYS A N 1
ATOM 837 C CA . CYS A 1 100 ? 15.601 11.656 -3.174 1.00 87.81 100 CYS A CA 1
ATOM 838 C C . CYS A 1 100 ? 14.119 11.420 -2.842 1.00 87.81 100 CYS A C 1
ATOM 840 O O . CYS A 1 100 ? 13.470 12.298 -2.278 1.00 87.81 100 CYS A O 1
ATOM 842 N N . GLY A 1 101 ? 13.539 10.291 -3.255 1.00 87.94 101 GLY A N 1
ATOM 843 C CA . GLY A 1 101 ? 12.129 9.963 -3.020 1.00 87.94 101 GLY A CA 1
ATOM 844 C C . GLY A 1 101 ? 11.126 10.830 -3.788 1.00 87.94 101 GLY A C 1
ATOM 845 O O . GLY A 1 101 ? 9.925 10.638 -3.641 1.00 87.94 101 GLY A O 1
ATOM 846 N N . ARG A 1 102 ? 11.565 11.795 -4.610 1.00 88.50 102 ARG A N 1
ATOM 847 C CA . ARG A 1 102 ? 10.658 12.657 -5.390 1.00 88.50 102 ARG A CA 1
ATOM 848 C C . ARG A 1 102 ? 10.120 11.945 -6.633 1.00 88.50 102 ARG A C 1
ATOM 850 O O . ARG A 1 102 ? 10.783 11.049 -7.154 1.00 88.50 102 ARG A O 1
ATOM 857 N N . PRO A 1 103 ? 8.955 12.360 -7.165 1.00 89.38 103 PRO A N 1
ATOM 858 C CA . PRO A 1 103 ? 8.374 11.724 -8.343 1.00 89.38 103 PRO A CA 1
ATOM 859 C C . PRO A 1 103 ? 9.286 11.786 -9.567 1.00 89.38 103 PRO A C 1
ATOM 861 O O . PRO A 1 103 ? 9.978 12.783 -9.808 1.00 89.38 103 PRO A O 1
ATOM 864 N N . VAL A 1 104 ? 9.218 10.746 -10.389 1.00 90.75 104 VAL A N 1
ATOM 865 C CA . VAL A 1 104 ? 9.840 10.714 -11.712 1.00 90.75 104 VAL A CA 1
ATOM 866 C C . VAL A 1 104 ? 8.837 11.238 -12.738 1.00 90.75 104 VAL A C 1
ATOM 868 O O . VAL A 1 104 ? 7.652 10.908 -12.706 1.00 90.75 104 VAL A O 1
ATOM 871 N N . ILE A 1 105 ? 9.300 12.096 -13.645 1.00 90.19 105 ILE A N 1
ATOM 872 C CA . ILE A 1 105 ? 8.474 12.720 -14.676 1.00 90.19 105 ILE A CA 1
ATOM 873 C C . ILE A 1 105 ? 8.912 12.285 -16.070 1.00 90.19 105 ILE A C 1
ATOM 875 O O . ILE A 1 105 ? 10.101 12.142 -16.358 1.00 90.19 105 ILE A O 1
ATOM 879 N N . ARG A 1 106 ? 7.936 12.155 -16.967 1.00 91.44 106 ARG A N 1
ATOM 880 C CA . ARG A 1 106 ? 8.184 11.883 -18.379 1.00 91.44 106 ARG A CA 1
ATOM 881 C C . ARG A 1 106 ? 8.754 13.113 -19.086 1.00 91.44 106 ARG A C 1
ATOM 883 O O . ARG A 1 106 ? 8.252 14.232 -18.948 1.00 91.44 106 ARG A O 1
ATOM 890 N N . ARG A 1 107 ? 9.778 12.904 -19.902 1.00 90.06 107 ARG A N 1
ATOM 891 C CA . ARG A 1 107 ? 10.457 13.899 -20.732 1.00 90.06 107 ARG A CA 1
ATOM 892 C C . ARG A 1 107 ? 10.548 13.374 -22.158 1.00 90.06 107 ARG A C 1
ATOM 894 O O . ARG A 1 107 ? 10.841 12.207 -22.390 1.00 90.06 107 ARG A O 1
ATOM 901 N N . ARG A 1 108 ? 10.325 14.263 -23.124 1.00 89.88 108 ARG A N 1
ATOM 902 C CA . ARG A 1 108 ? 10.646 14.006 -24.529 1.00 89.88 108 ARG A CA 1
ATOM 903 C C . ARG A 1 108 ? 11.997 14.642 -24.823 1.00 89.88 108 ARG A C 1
ATOM 905 O O . ARG A 1 108 ? 12.126 15.864 -24.764 1.00 89.88 108 ARG A O 1
ATOM 912 N N . MET A 1 109 ? 12.986 13.815 -25.116 1.00 88.19 109 MET A N 1
ATOM 913 C CA . MET A 1 109 ? 14.320 14.228 -25.530 1.00 88.19 109 MET A CA 1
ATOM 914 C C . MET A 1 109 ? 14.402 14.225 -27.055 1.00 88.19 109 MET A C 1
ATOM 916 O O . MET A 1 109 ? 13.731 13.439 -27.721 1.00 88.19 109 MET A O 1
ATOM 920 N N . THR A 1 110 ? 15.194 15.135 -27.615 1.00 90.31 110 THR A N 1
ATOM 921 C CA . THR A 1 110 ? 15.468 15.173 -29.057 1.00 90.31 110 THR A CA 1
ATOM 922 C C . THR A 1 110 ? 16.911 14.757 -29.266 1.00 90.31 110 THR A C 1
ATOM 924 O O . THR A 1 110 ? 17.805 15.340 -28.658 1.00 90.31 110 THR A O 1
ATOM 927 N N . SER A 1 111 ? 17.126 13.771 -30.124 1.00 87.19 111 SER A N 1
ATOM 928 C CA . SER A 1 111 ? 18.449 13.330 -30.554 1.00 87.19 111 SER A CA 1
ATOM 929 C C . SER A 1 111 ? 18.531 13.401 -32.077 1.00 87.19 111 SER A C 1
ATOM 931 O O . SER A 1 111 ? 17.515 13.558 -32.755 1.00 87.19 111 SER A O 1
ATOM 933 N N . SER A 1 112 ? 19.736 13.343 -32.634 1.00 88.81 112 SER A N 1
ATOM 934 C CA . SER A 1 112 ? 19.941 13.385 -34.081 1.00 88.81 112 SER A CA 1
ATOM 935 C C . SER A 1 112 ? 20.922 12.316 -34.524 1.00 88.81 112 SER A C 1
ATOM 937 O O . SER A 1 112 ? 22.011 12.206 -33.961 1.00 88.81 112 SER A O 1
ATOM 939 N N . ARG A 1 113 ? 20.567 11.560 -35.563 1.00 86.12 113 ARG A N 1
ATOM 940 C CA . ARG A 1 113 ? 21.445 10.566 -36.188 1.00 86.12 113 ARG A CA 1
ATOM 941 C C . ARG A 1 113 ? 21.452 10.814 -37.690 1.00 86.12 113 ARG A C 1
ATOM 943 O O . ARG A 1 113 ? 20.396 10.914 -38.297 1.00 86.12 113 ARG A O 1
ATOM 950 N N . LYS A 1 114 ? 22.643 10.937 -38.289 1.00 85.62 114 LYS A N 1
ATOM 951 C CA . LYS A 1 114 ? 22.814 11.201 -39.735 1.00 85.62 114 LYS A CA 1
ATOM 952 C C . LYS A 1 114 ? 22.040 12.437 -40.252 1.00 85.62 114 LYS A C 1
ATOM 954 O O . LYS A 1 114 ? 21.607 12.456 -41.393 1.00 85.62 114 LYS A O 1
ATOM 959 N N . GLY A 1 115 ? 21.873 13.467 -39.418 1.00 87.31 115 GLY A N 1
ATOM 960 C CA . GLY A 1 115 ? 21.160 14.701 -39.781 1.00 87.31 115 GLY A CA 1
ATOM 961 C C . GLY A 1 115 ? 19.641 14.666 -39.566 1.00 87.31 115 GLY A C 1
ATOM 962 O O . GLY A 1 115 ? 19.013 15.722 -39.570 1.00 87.31 115 GLY A O 1
ATOM 963 N N . GLU A 1 116 ? 19.056 13.500 -39.286 1.00 88.38 116 GLU A N 1
ATOM 964 C CA . GLU A 1 116 ? 17.632 13.362 -38.969 1.00 88.38 116 GLU A CA 1
ATOM 965 C C . GLU A 1 116 ? 17.402 13.416 -37.457 1.00 88.38 116 GLU A C 1
ATOM 967 O O . GLU A 1 116 ? 18.100 12.758 -36.676 1.00 88.38 116 GLU A O 1
ATOM 972 N N . LYS A 1 117 ? 16.425 14.226 -37.032 1.00 88.50 117 LYS A N 1
ATOM 973 C CA . LYS A 1 117 ? 16.009 14.322 -35.628 1.00 88.50 117 LYS A CA 1
ATOM 974 C C . LYS A 1 117 ? 15.041 13.192 -35.304 1.00 88.50 117 LYS A C 1
ATOM 976 O O . LYS A 1 117 ? 14.067 12.995 -36.022 1.00 88.50 117 LYS A O 1
ATOM 981 N N . TYR A 1 118 ? 15.263 12.526 -34.180 1.00 88.56 118 TYR A N 1
ATOM 982 C CA . TYR A 1 118 ? 14.333 11.558 -33.617 1.00 88.56 118 TYR A CA 1
ATOM 983 C C . TYR A 1 118 ? 14.059 11.880 -32.148 1.00 88.56 118 TYR A C 1
ATOM 985 O O . TYR A 1 118 ? 14.858 12.528 -31.462 1.00 88.56 118 TYR A O 1
ATOM 993 N N . TYR A 1 119 ? 12.886 11.469 -31.679 1.00 88.88 119 TYR A N 1
ATOM 994 C CA . TYR A 1 119 ? 12.417 11.751 -30.330 1.00 88.88 119 TYR A CA 1
ATOM 995 C C . TYR A 1 119 ? 12.541 10.508 -29.465 1.00 88.88 119 TYR A C 1
ATOM 997 O O . TYR A 1 119 ? 12.133 9.426 -29.873 1.00 88.88 119 TYR A O 1
ATOM 1005 N N . ILE A 1 120 ? 13.070 10.689 -28.260 1.00 90.06 120 ILE A N 1
ATOM 1006 C CA . ILE A 1 120 ? 13.232 9.624 -27.276 1.00 90.06 120 ILE A CA 1
ATOM 1007 C C . ILE A 1 120 ? 12.403 9.987 -26.049 1.00 90.06 120 ILE A C 1
ATOM 1009 O O . ILE A 1 120 ? 12.493 11.105 -25.535 1.00 90.06 120 ILE A O 1
ATOM 1013 N N . SER A 1 121 ? 11.585 9.051 -25.584 1.00 92.06 121 SER A N 1
ATOM 1014 C CA . SER A 1 121 ? 10.853 9.189 -24.326 1.00 92.06 121 SER A CA 1
ATOM 1015 C C . SER A 1 121 ? 11.741 8.706 -23.183 1.00 92.06 121 SER A C 1
ATOM 1017 O O . SER A 1 121 ? 12.293 7.608 -23.244 1.00 92.06 121 SER A O 1
ATOM 1019 N N . ALA A 1 122 ? 11.907 9.535 -22.159 1.00 93.00 122 ALA A N 1
ATOM 1020 C CA . ALA A 1 122 ? 12.727 9.233 -20.994 1.00 93.00 122 ALA A CA 1
ATOM 1021 C C . ALA A 1 122 ? 12.034 9.683 -19.707 1.00 93.00 122 ALA A C 1
ATOM 1023 O O . ALA A 1 122 ? 11.263 10.642 -19.697 1.00 93.00 122 ALA A O 1
ATOM 1024 N N . TRP A 1 123 ? 12.334 9.003 -18.614 1.00 93.06 123 TRP A N 1
ATOM 1025 C CA . TRP A 1 123 ? 11.808 9.228 -17.280 1.00 93.06 123 TRP A CA 1
ATOM 1026 C C . TRP A 1 123 ? 12.927 9.767 -16.403 1.00 93.06 123 TRP A C 1
ATOM 1028 O O . TRP A 1 123 ? 13.976 9.149 -16.268 1.00 93.06 123 TRP A O 1
ATOM 1038 N N . GLN A 1 124 ? 12.731 10.961 -15.850 1.00 92.50 124 GLN A N 1
ATOM 1039 C CA . GLN A 1 124 ? 13.762 11.679 -15.104 1.00 92.50 124 GLN A CA 1
ATOM 1040 C C . GLN A 1 124 ? 13.221 12.150 -13.755 1.00 92.50 124 GLN A C 1
ATOM 1042 O O . GLN A 1 124 ? 12.077 12.596 -13.662 1.00 92.50 124 GLN A O 1
ATOM 1047 N N . CYS A 1 125 ? 14.045 12.085 -12.707 1.00 92.50 125 CYS A N 1
ATOM 1048 C CA . CYS A 1 125 ? 13.696 12.633 -11.398 1.00 92.50 125 CYS A CA 1
ATOM 1049 C C . CYS A 1 125 ? 13.292 14.116 -11.511 1.00 92.50 125 CYS A C 1
ATOM 1051 O O . CYS A 1 125 ? 14.012 14.917 -12.116 1.00 92.50 125 CYS A O 1
ATOM 1053 N N . ARG A 1 126 ? 12.163 14.499 -10.892 1.00 90.81 126 ARG A N 1
ATOM 1054 C CA . ARG A 1 126 ? 11.633 15.878 -10.888 1.00 90.81 126 ARG A CA 1
ATOM 1055 C C . ARG A 1 126 ? 12.678 16.920 -10.479 1.00 90.81 126 ARG A C 1
ATOM 1057 O O . ARG A 1 126 ? 12.719 17.994 -11.078 1.00 90.81 126 ARG A O 1
ATOM 1064 N N . VAL A 1 127 ? 13.519 16.583 -9.503 1.00 91.12 127 VAL A N 1
ATOM 1065 C CA . VAL A 1 127 ? 14.601 17.435 -8.986 1.00 91.12 127 VAL A CA 1
ATOM 1066 C C . VAL A 1 127 ? 15.628 17.710 -10.078 1.00 91.12 127 VAL A C 1
ATOM 1068 O O . VAL A 1 127 ? 15.835 18.855 -10.468 1.00 91.12 127 VAL A O 1
ATOM 1071 N N . THR A 1 128 ? 16.207 16.650 -10.645 1.00 90.12 128 THR A N 1
ATOM 1072 C CA . THR A 1 128 ? 17.233 16.748 -11.701 1.00 90.12 128 THR A CA 1
ATOM 1073 C C . THR A 1 128 ? 16.693 17.373 -12.989 1.00 90.12 128 THR A C 1
ATOM 1075 O O . THR A 1 128 ? 17.432 17.995 -13.747 1.00 90.12 128 THR A O 1
ATOM 1078 N N . ALA A 1 129 ? 15.381 17.270 -13.223 1.00 89.44 129 ALA A N 1
ATOM 1079 C CA . ALA A 1 129 ? 14.695 17.934 -14.324 1.00 89.44 129 ALA A CA 1
ATOM 1080 C C . ALA A 1 129 ? 14.436 19.437 -14.075 1.00 89.44 129 ALA A C 1
ATOM 1082 O O . ALA A 1 129 ? 13.812 20.089 -14.917 1.00 89.44 129 ALA A O 1
ATOM 1083 N N . GLY A 1 130 ? 14.848 19.984 -12.923 1.00 88.25 130 GLY A N 1
ATOM 1084 C CA . GLY A 1 130 ? 14.648 21.387 -12.549 1.00 88.25 130 GLY A CA 1
ATOM 1085 C C . GLY A 1 130 ? 13.181 21.755 -12.313 1.00 88.25 130 GLY A C 1
ATOM 1086 O O . GLY A 1 130 ? 12.786 22.904 -12.497 1.00 88.25 130 GLY A O 1
ATOM 1087 N N . ARG A 1 131 ? 12.342 20.769 -11.975 1.00 86.25 131 ARG A N 1
ATOM 1088 C CA . ARG A 1 131 ? 10.902 20.940 -11.717 1.00 86.25 131 ARG A CA 1
ATOM 1089 C C . ARG A 1 131 ? 10.562 20.927 -10.228 1.00 86.25 131 ARG A C 1
ATOM 1091 O O . ARG A 1 131 ? 9.378 20.935 -9.889 1.00 86.25 131 ARG A O 1
ATOM 1098 N N . ASP A 1 132 ? 11.579 20.891 -9.377 1.00 85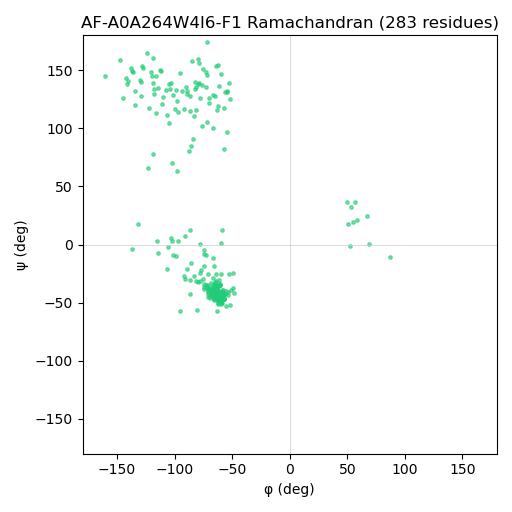.94 132 ASP A N 1
ATOM 1099 C CA . ASP A 1 132 ? 11.461 21.031 -7.934 1.00 85.94 132 ASP A CA 1
ATOM 1100 C C . ASP A 1 132 ? 12.200 22.308 -7.493 1.00 85.94 132 ASP A C 1
ATOM 1102 O O . ASP A 1 132 ? 13.413 22.402 -7.699 1.00 85.94 132 ASP A O 1
ATOM 1106 N N . PRO A 1 133 ? 11.491 23.337 -6.994 1.00 82.44 133 PRO A N 1
ATOM 1107 C CA . PRO A 1 133 ? 12.130 24.554 -6.503 1.00 82.44 133 PRO A CA 1
ATOM 1108 C C . PRO A 1 133 ? 12.742 24.371 -5.108 1.00 82.44 133 PRO A C 1
ATOM 1110 O O . PRO A 1 133 ? 13.675 25.100 -4.768 1.00 82.44 133 PRO A O 1
ATOM 1113 N N . ASP A 1 134 ? 12.233 23.408 -4.335 1.00 84.00 134 ASP A N 1
ATOM 1114 C CA . ASP A 1 134 ? 12.489 23.259 -2.903 1.00 84.00 134 ASP A CA 1
ATOM 1115 C C . ASP A 1 134 ? 13.732 22.387 -2.640 1.00 84.00 134 ASP A C 1
ATOM 1117 O O . ASP A 1 134 ? 14.360 22.484 -1.588 1.00 84.00 134 ASP A O 1
ATOM 1121 N N . TYR A 1 135 ? 14.130 21.558 -3.613 1.00 82.44 135 TYR A N 1
ATOM 1122 C CA . TYR A 1 135 ? 15.220 20.593 -3.468 1.00 82.44 135 TYR A CA 1
ATOM 1123 C C . TYR A 1 135 ? 16.088 20.499 -4.734 1.00 82.44 135 TYR A C 1
ATOM 1125 O O . TYR A 1 135 ? 15.559 20.530 -5.845 1.00 82.44 135 TYR A O 1
ATOM 1133 N N . LYS A 1 136 ? 17.421 20.373 -4.585 1.00 83.81 136 LYS A N 1
ATOM 1134 C CA . LYS A 1 136 ? 18.390 20.396 -5.711 1.00 83.81 136 LYS A CA 1
ATOM 1135 C C . LYS A 1 136 ? 19.514 19.353 -5.661 1.00 83.81 136 LYS A C 1
ATOM 1137 O O . LYS A 1 136 ? 20.265 19.252 -6.626 1.00 83.81 136 LYS A O 1
ATOM 1142 N N . ASP A 1 137 ? 19.608 18.550 -4.605 1.00 86.81 137 ASP A N 1
ATOM 1143 C CA . ASP A 1 137 ? 20.802 17.725 -4.346 1.00 86.81 137 ASP A CA 1
ATOM 1144 C C . ASP A 1 137 ? 20.757 16.310 -4.953 1.00 86.81 137 ASP A C 1
ATOM 1146 O O . ASP A 1 137 ? 21.650 15.503 -4.710 1.00 86.81 137 ASP A O 1
ATOM 1150 N N . CYS A 1 138 ? 19.750 15.998 -5.772 1.00 89.12 138 CYS A N 1
ATOM 1151 C CA . CYS A 1 138 ? 19.637 14.699 -6.443 1.00 89.12 138 CYS A CA 1
ATOM 1152 C C . CYS A 1 138 ? 20.515 14.645 -7.699 1.00 89.12 138 CYS A C 1
ATOM 1154 O O . CYS A 1 138 ? 20.493 15.575 -8.510 1.00 89.12 138 CYS A O 1
ATOM 1156 N N . LYS A 1 139 ? 21.235 13.534 -7.891 1.00 88.62 139 LYS A N 1
ATOM 1157 C CA . LYS A 1 139 ? 22.148 13.312 -9.028 1.00 88.62 139 LYS A CA 1
ATOM 1158 C C . LYS A 1 139 ? 21.715 12.172 -9.952 1.00 88.62 139 LYS A C 1
ATOM 1160 O O . LYS A 1 139 ? 22.411 11.866 -10.916 1.00 88.62 139 LYS A O 1
ATOM 1165 N N . THR A 1 140 ? 20.564 11.564 -9.682 1.00 89.69 140 THR A N 1
ATOM 1166 C CA . THR A 1 140 ? 19.995 10.469 -10.474 1.00 89.69 140 THR A CA 1
ATOM 1167 C C . THR A 1 140 ? 19.859 10.827 -11.963 1.00 89.69 140 THR A C 1
ATOM 1169 O O . THR A 1 140 ? 19.306 11.866 -12.328 1.00 89.69 140 THR A O 1
ATOM 1172 N N . SER A 1 141 ? 20.333 9.937 -12.840 1.00 89.06 141 SER A N 1
ATOM 1173 C CA . SER A 1 141 ? 20.169 10.073 -14.296 1.00 89.06 141 SER A CA 1
ATOM 1174 C C . SER A 1 141 ? 18.719 9.810 -14.751 1.00 89.06 141 SER A C 1
ATOM 1176 O O . SER A 1 141 ? 17.850 9.438 -13.963 1.00 89.06 141 SER A O 1
ATOM 1178 N N . TYR A 1 142 ? 18.434 10.013 -16.034 1.00 91.25 142 TYR A N 1
ATOM 1179 C CA . TYR A 1 142 ? 17.177 9.589 -16.649 1.00 91.25 142 TYR A CA 1
ATOM 1180 C C . TYR A 1 142 ? 17.243 8.121 -17.095 1.00 91.25 142 TYR A C 1
ATOM 1182 O O . TYR A 1 142 ? 18.324 7.591 -17.332 1.00 91.25 142 TYR A O 1
ATOM 1190 N N . VAL A 1 143 ? 16.078 7.491 -17.247 1.00 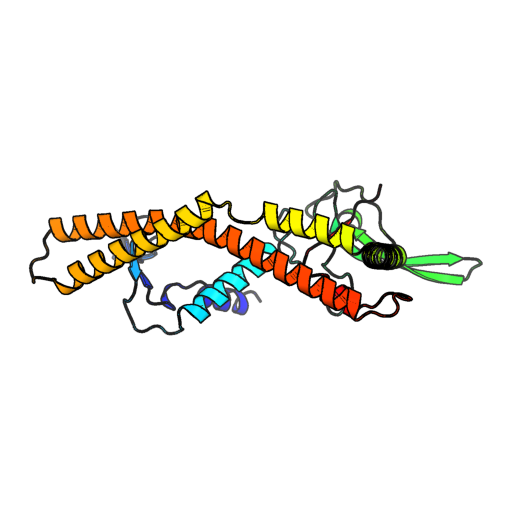92.69 143 VAL A N 1
ATOM 1191 C CA . VAL A 1 143 ? 15.904 6.127 -17.777 1.00 92.69 143 VAL A CA 1
ATOM 1192 C C . VAL A 1 143 ? 15.058 6.191 -19.039 1.00 92.69 143 VAL A C 1
ATOM 1194 O O . VAL A 1 143 ? 14.099 6.965 -19.085 1.00 92.69 143 VAL A O 1
ATOM 1197 N N . HIS A 1 144 ? 15.378 5.426 -20.082 1.00 92.25 144 HIS A N 1
ATOM 1198 C CA . HIS A 1 144 ? 14.530 5.406 -21.272 1.00 92.25 144 HIS A CA 1
ATOM 1199 C C . HIS A 1 144 ? 13.217 4.667 -21.009 1.00 92.25 144 HIS A C 1
ATOM 1201 O O . HIS A 1 144 ? 13.164 3.691 -20.270 1.00 92.25 144 HIS A O 1
ATOM 1207 N N . GLU A 1 145 ? 12.138 5.132 -21.638 1.00 91.25 145 GLU A N 1
ATOM 1208 C CA . GLU A 1 145 ? 10.827 4.476 -21.534 1.00 91.25 145 GLU A CA 1
ATOM 1209 C C . GLU A 1 145 ? 10.887 3.023 -22.024 1.00 91.25 145 GLU A C 1
ATOM 1211 O O . GLU A 1 145 ? 10.363 2.139 -21.359 1.00 91.25 145 GLU A O 1
ATOM 1216 N N . THR A 1 146 ? 11.638 2.775 -23.100 1.00 90.31 146 THR A N 1
ATOM 1217 C CA . THR A 1 146 ? 11.885 1.432 -23.642 1.00 90.31 146 THR A CA 1
ATOM 1218 C C . THR A 1 146 ? 12.587 0.513 -22.649 1.00 90.31 146 THR A C 1
ATOM 1220 O O . THR A 1 146 ? 12.310 -0.680 -22.614 1.00 90.31 146 THR A O 1
ATOM 1223 N N . ASP A 1 147 ? 13.487 1.050 -21.824 1.00 91.06 147 ASP A N 1
ATOM 1224 C CA . ASP A 1 147 ? 14.214 0.247 -20.839 1.00 91.06 147 ASP A CA 1
ATOM 1225 C C . ASP A 1 147 ? 13.283 -0.175 -19.698 1.00 91.06 147 ASP A C 1
ATOM 1227 O O . ASP A 1 147 ? 13.361 -1.310 -19.236 1.00 91.06 147 ASP A O 1
ATOM 1231 N N . LEU A 1 148 ? 12.348 0.698 -19.297 1.00 90.12 148 LEU A N 1
ATOM 1232 C CA . LEU A 1 148 ? 11.311 0.369 -18.311 1.00 90.12 148 LEU A CA 1
ATOM 1233 C C . LEU A 1 148 ? 10.345 -0.698 -18.837 1.00 90.12 148 LEU A C 1
ATOM 1235 O O . LEU A 1 148 ? 10.029 -1.644 -18.117 1.00 90.12 148 LEU A O 1
ATOM 1239 N N . GLU A 1 149 ? 9.899 -0.565 -20.088 1.00 90.19 149 GLU A N 1
ATOM 1240 C CA . GLU A 1 149 ? 9.038 -1.553 -20.753 1.00 90.19 149 GLU A CA 1
ATOM 1241 C C . GLU A 1 149 ? 9.731 -2.921 -20.826 1.00 90.19 149 GLU A C 1
ATOM 1243 O O . GLU A 1 149 ? 9.162 -3.934 -20.416 1.00 90.19 149 GLU A O 1
ATOM 1248 N N . ASN A 1 150 ? 10.992 -2.946 -21.263 1.00 89.44 150 ASN A N 1
ATOM 1249 C CA . ASN A 1 150 ? 11.782 -4.171 -21.364 1.00 89.44 150 ASN A CA 1
ATOM 1250 C C . ASN A 1 150 ? 12.053 -4.810 -19.999 1.00 89.44 150 ASN A C 1
ATOM 1252 O O . ASN A 1 150 ? 11.963 -6.032 -19.876 1.00 89.44 150 ASN A O 1
ATOM 1256 N N . ALA A 1 151 ? 12.370 -4.006 -18.980 1.00 89.69 151 ALA A N 1
ATOM 1257 C CA . ALA A 1 151 ? 12.592 -4.491 -17.622 1.00 89.69 151 ALA A CA 1
ATOM 1258 C C . ALA A 1 151 ? 11.321 -5.126 -17.042 1.00 89.69 151 ALA A C 1
ATOM 1260 O O . ALA A 1 151 ? 11.383 -6.230 -16.507 1.00 89.69 151 ALA A O 1
ATOM 1261 N N . PHE A 1 152 ? 10.164 -4.480 -17.217 1.00 87.94 152 PHE A N 1
ATOM 1262 C CA . PHE A 1 152 ? 8.880 -5.039 -16.795 1.00 87.94 152 PHE A CA 1
ATOM 1263 C C . PHE A 1 152 ? 8.590 -6.373 -17.494 1.00 87.94 152 PHE A C 1
ATOM 1265 O O . PHE A 1 152 ? 8.303 -7.370 -16.836 1.00 87.94 152 PHE A O 1
ATOM 1272 N N . MET A 1 153 ? 8.732 -6.422 -18.821 1.00 87.25 153 MET A N 1
ATOM 1273 C CA . MET A 1 153 ? 8.478 -7.645 -19.586 1.00 87.25 153 MET A CA 1
ATOM 1274 C C . MET A 1 153 ? 9.457 -8.771 -19.250 1.00 87.25 153 MET A C 1
ATOM 1276 O O . MET A 1 153 ? 9.084 -9.940 -19.294 1.00 87.25 153 MET A O 1
ATOM 1280 N N . LYS A 1 154 ? 10.706 -8.436 -18.908 1.00 88.19 154 LYS A N 1
ATOM 1281 C CA . LYS A 1 154 ? 11.692 -9.410 -18.437 1.00 88.19 154 LYS A CA 1
ATOM 1282 C C . LYS A 1 154 ? 11.234 -10.061 -17.129 1.00 88.19 154 LYS A C 1
ATOM 1284 O O . LYS A 1 154 ? 11.164 -11.282 -17.092 1.00 88.19 154 LYS A O 1
ATOM 1289 N N . ILE A 1 155 ? 10.839 -9.263 -16.135 1.00 86.88 155 ILE A N 1
ATOM 1290 C CA . ILE A 1 155 ? 10.343 -9.767 -14.844 1.00 86.88 155 ILE A CA 1
ATOM 1291 C C . ILE A 1 155 ? 9.109 -10.655 -15.045 1.00 86.88 155 ILE A C 1
ATOM 1293 O O . ILE A 1 155 ? 9.046 -11.753 -14.506 1.00 86.88 155 ILE A O 1
ATOM 1297 N N . MET A 1 156 ? 8.152 -10.224 -15.874 1.00 84.88 156 MET A N 1
ATOM 1298 C CA . MET A 1 156 ? 6.946 -11.014 -16.154 1.00 84.88 156 MET A CA 1
ATOM 1299 C C . MET A 1 156 ? 7.260 -12.370 -16.803 1.00 84.88 156 MET A C 1
ATOM 1301 O O . MET A 1 156 ? 6.582 -13.356 -16.523 1.00 84.88 156 MET A O 1
ATOM 1305 N N . ARG A 1 157 ? 8.280 -12.435 -17.670 1.00 85.62 157 ARG A N 1
ATOM 1306 C CA . ARG A 1 157 ? 8.725 -13.699 -18.275 1.00 85.62 157 ARG A CA 1
ATOM 1307 C C . ARG A 1 157 ? 9.425 -14.599 -17.267 1.00 85.62 157 ARG A C 1
ATOM 1309 O O . ARG A 1 157 ? 9.081 -15.770 -17.204 1.00 85.62 157 ARG A O 1
ATOM 1316 N N . GLU A 1 158 ? 10.328 -14.050 -16.459 1.00 86.94 158 GLU A N 1
ATOM 1317 C CA . GLU A 1 158 ? 11.015 -14.799 -15.396 1.00 86.94 158 GLU A CA 1
ATOM 1318 C C . GLU A 1 158 ? 10.003 -15.398 -14.407 1.00 86.94 158 GLU A C 1
ATOM 1320 O O . GLU A 1 158 ? 10.058 -16.589 -14.112 1.00 86.94 158 GLU A O 1
ATOM 1325 N N . MET A 1 159 ? 8.998 -14.615 -13.997 1.00 86.00 159 MET A N 1
ATOM 1326 C CA . MET A 1 159 ? 7.916 -15.098 -13.132 1.00 86.00 159 MET A CA 1
ATOM 1327 C C . MET A 1 159 ? 7.099 -16.230 -13.765 1.00 86.00 159 MET A C 1
ATOM 1329 O O . MET A 1 159 ? 6.623 -17.118 -13.064 1.00 86.00 159 MET A O 1
ATOM 1333 N N . LYS A 1 160 ? 6.918 -16.200 -15.090 1.00 84.62 160 LYS A N 1
ATOM 1334 C CA . LYS A 1 160 ? 6.179 -17.233 -15.822 1.00 84.62 160 LYS A CA 1
ATOM 1335 C C . LYS A 1 160 ? 7.002 -18.507 -16.039 1.00 84.62 160 LYS A C 1
ATOM 1337 O O . LYS A 1 160 ? 6.427 -19.588 -16.116 1.00 84.62 160 LYS A O 1
ATOM 1342 N N . GLU A 1 161 ? 8.320 -18.385 -16.175 1.00 87.50 161 GLU A N 1
ATOM 1343 C CA . GLU A 1 161 ? 9.231 -19.523 -16.342 1.00 87.50 161 GLU A CA 1
ATOM 1344 C C . GLU A 1 161 ? 9.405 -20.311 -15.034 1.00 87.50 161 GLU A C 1
ATOM 1346 O O . GLU A 1 161 ? 9.459 -21.540 -15.083 1.00 87.50 161 GLU A O 1
ATOM 1351 N N . ASN A 1 162 ? 9.396 -19.627 -13.881 1.00 87.75 162 ASN A N 1
ATOM 1352 C CA . ASN A 1 162 ? 9.570 -20.227 -12.553 1.00 87.75 162 ASN A CA 1
ATOM 1353 C C . ASN A 1 162 ? 8.388 -19.917 -11.604 1.00 87.75 162 ASN A C 1
ATOM 1355 O O . ASN A 1 162 ? 8.573 -19.229 -10.596 1.00 87.75 162 ASN A O 1
ATOM 1359 N N . PRO A 1 163 ? 7.166 -20.417 -11.869 1.00 85.25 163 PRO A N 1
ATOM 1360 C CA . PRO A 1 163 ? 6.004 -20.102 -11.038 1.00 85.25 163 PRO A CA 1
ATOM 1361 C C . PRO A 1 163 ? 6.160 -20.585 -9.588 1.00 85.25 163 PRO A C 1
ATOM 1363 O O . PRO A 1 163 ? 5.736 -19.887 -8.671 1.00 85.25 163 PRO A O 1
ATOM 1366 N N . ASP A 1 164 ? 6.805 -21.734 -9.368 1.00 87.44 164 ASP A N 1
ATOM 1367 C CA . ASP A 1 164 ? 6.980 -22.316 -8.031 1.00 87.44 164 ASP A CA 1
ATOM 1368 C C . ASP A 1 164 ? 7.835 -21.421 -7.116 1.00 87.44 164 ASP A C 1
ATOM 1370 O O . ASP A 1 164 ? 7.477 -21.194 -5.963 1.00 87.44 164 ASP A O 1
ATOM 1374 N N . GLU A 1 165 ? 8.920 -20.848 -7.645 1.00 88.31 165 GLU A N 1
ATOM 1375 C CA . GLU A 1 165 ? 9.805 -19.934 -6.907 1.00 88.31 165 GLU A CA 1
ATOM 1376 C C . GLU A 1 165 ? 9.061 -18.650 -6.510 1.00 88.31 165 GLU A C 1
ATOM 1378 O O . GLU A 1 165 ? 9.105 -18.224 -5.356 1.00 88.31 165 GLU A O 1
ATOM 1383 N N . VAL A 1 166 ? 8.282 -18.085 -7.439 1.00 85.75 166 VAL A N 1
ATOM 1384 C CA . VAL A 1 166 ? 7.446 -16.902 -7.178 1.00 85.75 166 VAL A CA 1
ATOM 1385 C C . VAL A 1 166 ? 6.383 -17.196 -6.117 1.00 85.75 166 VAL A C 1
ATOM 1387 O O . VAL A 1 166 ? 6.112 -16.350 -5.263 1.00 85.75 166 VAL A O 1
ATOM 1390 N N . ILE A 1 167 ? 5.777 -18.387 -6.155 1.00 87.19 167 ILE A N 1
ATOM 1391 C CA . ILE A 1 167 ? 4.790 -18.824 -5.162 1.00 87.19 167 ILE A CA 1
ATOM 1392 C C . ILE A 1 167 ? 5.428 -18.957 -3.780 1.00 87.19 167 ILE A C 1
ATOM 1394 O O . ILE A 1 167 ? 4.848 -18.486 -2.800 1.00 87.19 167 ILE A O 1
ATOM 1398 N N . GLU A 1 168 ? 6.613 -19.555 -3.678 1.00 89.81 168 GLU A N 1
ATOM 1399 C CA . GLU A 1 168 ? 7.324 -19.666 -2.404 1.00 89.81 168 GLU A CA 1
ATOM 1400 C C . GLU A 1 168 ? 7.688 -18.293 -1.825 1.00 89.81 168 GLU A C 1
ATOM 1402 O O . GLU A 1 168 ? 7.398 -18.030 -0.654 1.00 89.81 168 GLU A O 1
ATOM 1407 N N . GLU A 1 169 ? 8.254 -17.389 -2.628 1.00 86.88 169 GLU A N 1
ATOM 1408 C CA . GLU A 1 169 ? 8.600 -16.034 -2.182 1.00 86.88 169 GLU A CA 1
ATOM 1409 C C . GLU A 1 169 ? 7.372 -15.239 -1.722 1.00 86.88 169 GLU A C 1
ATOM 1411 O O . GLU A 1 169 ? 7.402 -14.573 -0.680 1.00 86.88 169 GLU A O 1
ATOM 1416 N N . ALA A 1 170 ? 6.269 -15.328 -2.470 1.00 84.81 170 ALA A N 1
ATOM 1417 C CA . ALA A 1 170 ? 5.026 -14.656 -2.120 1.00 84.81 170 ALA A CA 1
ATOM 1418 C C . ALA A 1 170 ? 4.425 -15.211 -0.824 1.00 84.81 170 ALA A C 1
ATOM 1420 O O . ALA A 1 170 ? 4.025 -14.432 0.043 1.00 84.81 170 ALA A O 1
ATOM 1421 N N . ASN A 1 171 ? 4.418 -16.535 -0.648 1.00 87.38 171 ASN A N 1
ATOM 1422 C CA . ASN A 1 171 ? 3.942 -17.165 0.583 1.00 87.38 171 ASN A CA 1
ATOM 1423 C C . ASN A 1 171 ? 4.787 -16.750 1.790 1.00 87.38 171 ASN A C 1
ATOM 1425 O O . ASN A 1 171 ? 4.227 -16.433 2.834 1.00 87.38 171 ASN A O 1
ATOM 1429 N N . GLN A 1 172 ? 6.112 -16.653 1.648 1.00 88.31 172 GLN A N 1
ATOM 1430 C CA . GLN A 1 172 ? 6.976 -16.145 2.719 1.00 88.31 172 GLN A CA 1
ATOM 1431 C C . GLN A 1 172 ? 6.684 -14.678 3.062 1.00 88.31 172 GLN A C 1
ATOM 1433 O O . GLN A 1 172 ? 6.781 -14.280 4.223 1.00 88.31 172 GLN A O 1
ATOM 1438 N N . ALA A 1 173 ? 6.360 -13.847 2.068 1.00 85.44 173 ALA A N 1
ATOM 1439 C CA . ALA A 1 173 ? 5.976 -12.457 2.303 1.00 85.44 173 ALA A CA 1
ATOM 1440 C C . ALA A 1 173 ? 4.623 -12.356 3.026 1.00 85.44 173 ALA A C 1
ATOM 1442 O O . ALA A 1 173 ? 4.492 -11.567 3.962 1.00 85.44 173 ALA A O 1
ATOM 1443 N N . ILE A 1 174 ? 3.650 -13.183 2.634 1.00 86.81 174 ILE A N 1
ATOM 1444 C CA . ILE A 1 174 ? 2.334 -13.276 3.280 1.00 86.81 174 ILE A CA 1
ATOM 1445 C C . ILE A 1 174 ? 2.484 -13.785 4.716 1.00 86.81 174 ILE A C 1
ATOM 1447 O O . ILE A 1 174 ? 1.922 -13.189 5.626 1.00 86.81 174 ILE A O 1
ATOM 1451 N N . GLU A 1 175 ? 3.293 -14.821 4.946 1.00 86.00 175 GLU A N 1
ATOM 1452 C CA . GLU A 1 175 ? 3.548 -15.373 6.280 1.00 86.00 175 GLU A CA 1
ATOM 1453 C C . GLU A 1 175 ? 4.193 -14.333 7.206 1.00 86.00 175 GLU A C 1
ATOM 1455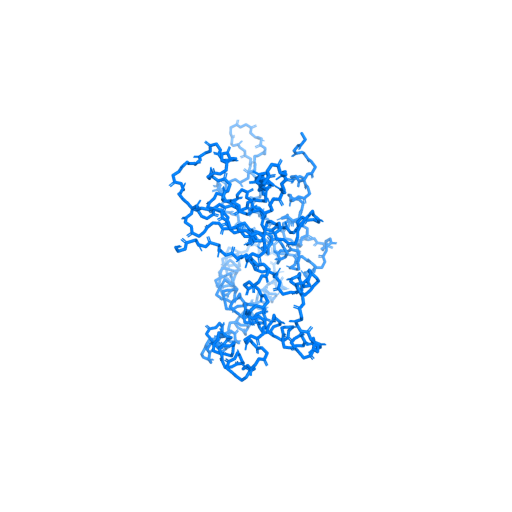 O O . GLU A 1 175 ? 3.779 -14.186 8.354 1.00 86.00 175 GLU A O 1
ATOM 1460 N N . LYS A 1 176 ? 5.143 -13.534 6.700 1.00 85.00 176 LYS A N 1
ATOM 1461 C CA . LYS A 1 176 ? 5.754 -12.430 7.463 1.00 85.00 176 LYS A CA 1
ATOM 1462 C C . LYS A 1 176 ? 4.769 -11.320 7.832 1.00 85.00 176 LYS A C 1
ATOM 1464 O O . LYS A 1 176 ? 4.979 -10.664 8.847 1.00 85.00 176 LYS A O 1
ATOM 1469 N N . ALA A 1 177 ? 3.756 -11.081 7.001 1.00 81.50 177 ALA A N 1
ATOM 1470 C CA . ALA A 1 177 ? 2.694 -10.115 7.278 1.00 81.50 177 ALA A CA 1
ATOM 1471 C C . ALA A 1 177 ? 1.550 -10.718 8.111 1.00 81.50 177 ALA A C 1
ATOM 1473 O O . ALA A 1 177 ? 0.728 -9.983 8.655 1.00 81.50 177 ALA A O 1
ATOM 1474 N N . SER A 1 178 ? 1.478 -12.049 8.191 1.00 83.69 178 SER A N 1
ATOM 1475 C CA . SER A 1 178 ? 0.409 -12.748 8.886 1.00 83.69 178 SER A CA 1
ATOM 1476 C C . SER A 1 178 ? 0.533 -12.626 10.397 1.00 83.69 178 SER A C 1
ATOM 1478 O O . SER A 1 178 ? 1.630 -12.575 10.956 1.00 83.69 178 SER A O 1
ATOM 1480 N N . LEU A 1 179 ? -0.619 -12.615 11.067 1.00 82.75 179 LEU A N 1
ATOM 1481 C CA . LEU A 1 179 ? -0.653 -12.684 12.521 1.00 82.75 179 LEU A CA 1
ATOM 1482 C C . LEU A 1 179 ? -0.138 -14.045 12.977 1.00 82.75 179 LEU A C 1
ATOM 1484 O O . LEU A 1 179 ? -0.645 -15.091 12.558 1.00 82.75 179 LEU A O 1
ATOM 1488 N N . SER A 1 180 ? 0.813 -14.027 13.902 1.00 85.19 180 SER A N 1
ATOM 1489 C CA . SER A 1 180 ? 1.284 -15.238 14.556 1.00 85.19 180 SER A CA 1
ATOM 1490 C C . SER A 1 180 ? 0.145 -15.910 15.346 1.00 85.19 180 SER A C 1
ATOM 1492 O O . SER A 1 180 ? -0.785 -15.237 15.801 1.00 85.19 180 SER A O 1
ATOM 1494 N N . PRO A 1 181 ? 0.198 -17.234 15.581 1.00 86.50 181 PRO A N 1
ATOM 1495 C CA . PRO A 1 181 ? -0.811 -17.929 16.382 1.00 86.50 181 PRO A CA 1
ATOM 1496 C C . PRO A 1 181 ? -1.155 -17.270 17.737 1.00 86.50 181 PRO A C 1
ATOM 1498 O O . PRO A 1 181 ? -2.342 -17.202 18.063 1.00 86.50 181 PRO A O 1
ATOM 1501 N N . PRO A 1 182 ? -0.195 -16.753 18.539 1.00 87.50 182 PRO A N 1
ATOM 1502 C CA . PRO A 1 182 ? -0.537 -16.046 19.774 1.00 87.50 182 PRO A CA 1
ATOM 1503 C C . PRO A 1 182 ? -1.233 -14.700 19.530 1.00 87.50 182 PRO A C 1
ATOM 1505 O O . PRO A 1 182 ? -2.100 -14.327 20.314 1.00 87.50 182 PRO A O 1
ATOM 1508 N N . GLU A 1 183 ? -0.911 -13.981 18.453 1.00 87.31 183 GLU A N 1
ATOM 1509 C CA . GLU A 1 183 ? -1.590 -12.725 18.099 1.00 87.31 183 GLU A CA 1
ATOM 1510 C C . GLU A 1 183 ? -3.030 -12.971 17.643 1.00 87.31 183 GLU A C 1
ATOM 1512 O O . GLU A 1 183 ? -3.927 -12.216 18.010 1.00 87.31 183 GLU A O 1
ATOM 1517 N N . GLN A 1 184 ? -3.278 -14.062 16.914 1.00 87.00 184 GLN A N 1
ATOM 1518 C CA . GLN A 1 184 ? -4.635 -14.483 16.552 1.00 87.00 184 GLN A CA 1
ATOM 1519 C C . GLN A 1 184 ? -5.466 -14.817 17.798 1.00 87.00 184 GLN A C 1
ATOM 1521 O O . GLN A 1 184 ? -6.605 -14.369 17.927 1.00 87.00 184 GLN A O 1
ATOM 1526 N N . GLN A 1 185 ? -4.882 -15.551 18.753 1.00 90.12 185 GLN A N 1
ATOM 1527 C CA . GLN A 1 185 ? -5.531 -15.833 20.039 1.00 90.12 185 GLN A CA 1
ATOM 1528 C C . GLN A 1 185 ? -5.790 -14.553 20.837 1.00 90.12 185 GLN A C 1
ATOM 1530 O O . GLN A 1 185 ? -6.868 -14.393 21.411 1.00 90.12 185 GLN A O 1
ATOM 1535 N N . ARG A 1 186 ? -4.828 -13.622 20.847 1.00 91.25 186 ARG A N 1
ATOM 1536 C CA . ARG A 1 186 ? -4.973 -12.324 21.507 1.00 91.25 186 ARG A CA 1
ATOM 1537 C C . ARG A 1 186 ? -6.091 -11.499 20.878 1.00 91.25 186 ARG A C 1
ATOM 1539 O O . ARG A 1 186 ? -6.882 -10.915 21.608 1.00 91.25 186 ARG A O 1
ATOM 1546 N N . LEU A 1 187 ? -6.205 -11.493 19.551 1.00 89.62 187 LEU A N 1
ATOM 1547 C CA . LEU A 1 187 ? -7.289 -10.818 18.838 1.00 89.62 187 LEU A CA 1
ATOM 1548 C C . LEU A 1 187 ? -8.663 -11.379 19.237 1.00 89.62 187 LEU A C 1
ATOM 1550 O O . LEU A 1 187 ? -9.595 -10.619 19.502 1.00 89.62 187 LEU A O 1
ATOM 1554 N N . GLU A 1 188 ? -8.788 -12.705 19.333 1.00 90.44 188 GLU A N 1
ATOM 1555 C CA . GLU A 1 188 ? -10.026 -13.349 19.782 1.00 90.44 188 GLU A CA 1
ATOM 1556 C C . GLU A 1 188 ? -10.353 -13.012 21.248 1.00 90.44 188 GLU A C 1
ATOM 1558 O O . GLU A 1 188 ? -11.509 -12.748 21.590 1.00 90.44 188 GLU A O 1
ATOM 1563 N N . GLU A 1 189 ? -9.341 -12.977 22.118 1.00 93.12 189 GLU A N 1
ATOM 1564 C CA . GLU A 1 189 ? -9.488 -12.568 23.517 1.00 93.12 189 GLU A CA 1
ATOM 1565 C C . GLU A 1 189 ? -9.946 -11.107 23.636 1.00 93.12 189 GLU A C 1
ATOM 1567 O O . GLU A 1 189 ? -10.905 -10.822 24.356 1.00 93.12 189 GLU A O 1
ATOM 1572 N N . LEU A 1 190 ? -9.311 -10.192 22.897 1.00 89.44 190 LEU A N 1
ATOM 1573 C CA . LEU A 1 190 ? -9.668 -8.772 22.861 1.00 89.44 190 LEU A CA 1
ATOM 1574 C C . LEU A 1 190 ? -11.116 -8.572 22.418 1.00 89.44 190 LEU A C 1
ATOM 1576 O O . LEU A 1 190 ? -11.844 -7.804 23.043 1.00 89.44 190 LEU A O 1
ATOM 1580 N N . ASN A 1 191 ? -11.563 -9.298 21.391 1.00 88.00 191 ASN A N 1
ATOM 1581 C CA . ASN A 1 191 ? -12.951 -9.240 20.937 1.00 88.00 191 ASN A CA 1
ATOM 1582 C C . ASN A 1 191 ? -13.936 -9.651 22.040 1.00 88.00 191 ASN A C 1
ATOM 1584 O O . ASN A 1 191 ? -14.901 -8.928 22.285 1.00 88.00 191 ASN A O 1
ATOM 1588 N N . LYS A 1 192 ? -13.649 -10.733 22.778 1.00 91.88 192 LYS A N 1
ATOM 1589 C CA . LYS A 1 192 ? -14.473 -11.172 23.922 1.00 91.88 192 LYS A CA 1
ATOM 1590 C C . LYS A 1 192 ? -14.475 -10.153 25.066 1.00 91.88 192 LYS A C 1
ATOM 1592 O O . LYS A 1 192 ? -15.517 -9.911 25.678 1.00 91.88 192 LYS A O 1
ATOM 1597 N N . GLN A 1 193 ? -13.326 -9.545 25.368 1.00 92.06 193 GLN A N 1
ATOM 1598 C CA . GLN A 1 193 ? -13.216 -8.516 26.410 1.00 92.06 193 GLN A CA 1
ATOM 1599 C C . GLN A 1 193 ? -14.002 -7.252 26.035 1.00 92.06 193 GLN A C 1
ATOM 1601 O O . GLN A 1 193 ? -14.755 -6.729 26.858 1.00 92.06 193 GLN A O 1
ATOM 1606 N N . ILE A 1 194 ? -13.887 -6.800 24.782 1.00 87.81 194 ILE A N 1
ATOM 1607 C CA . ILE A 1 194 ? -14.632 -5.648 24.260 1.00 87.81 194 ILE A CA 1
ATOM 1608 C C . ILE A 1 194 ? -16.137 -5.922 24.287 1.00 87.81 194 ILE A C 1
ATOM 1610 O O . ILE A 1 194 ? -16.889 -5.047 24.715 1.00 87.81 194 ILE A O 1
ATOM 1614 N N . GLU A 1 195 ? -16.584 -7.111 23.876 1.00 85.62 195 GLU A N 1
ATOM 1615 C CA . GLU A 1 195 ? -17.995 -7.518 23.937 1.00 85.62 195 GLU A CA 1
ATOM 1616 C C . GLU A 1 195 ? -18.513 -7.473 25.382 1.00 85.62 195 GLU A C 1
ATOM 1618 O O . GLU A 1 195 ? -19.472 -6.763 25.674 1.00 85.62 195 GLU A O 1
ATOM 1623 N N . THR A 1 196 ? -17.783 -8.085 26.320 1.00 90.50 196 THR A N 1
ATOM 1624 C CA . THR A 1 196 ? -18.146 -8.101 27.749 1.00 90.50 196 THR A CA 1
ATOM 1625 C C . THR A 1 196 ? -18.260 -6.690 28.344 1.00 90.50 196 THR A C 1
ATOM 1627 O O . THR A 1 196 ? -19.180 -6.397 29.113 1.00 90.50 196 THR A O 1
ATOM 1630 N N . ILE A 1 197 ? -17.326 -5.790 28.014 1.00 85.75 197 ILE A N 1
ATOM 1631 C CA . ILE A 1 197 ? -17.367 -4.397 28.484 1.00 85.75 197 ILE A CA 1
ATOM 1632 C C . ILE A 1 197 ? -18.525 -3.638 27.830 1.00 85.75 197 ILE A C 1
ATOM 1634 O O . ILE A 1 197 ? -19.195 -2.857 28.506 1.00 85.75 197 ILE A O 1
ATOM 1638 N N . THR A 1 198 ? -18.798 -3.888 26.548 1.00 79.81 198 THR A N 1
ATOM 1639 C CA . THR A 1 198 ? -19.924 -3.283 25.819 1.00 79.81 198 THR A CA 1
ATOM 1640 C C . THR A 1 198 ? -21.255 -3.675 26.454 1.00 79.81 198 THR A C 1
ATOM 1642 O O . THR A 1 198 ? -22.070 -2.797 26.749 1.00 79.81 198 THR A O 1
ATOM 1645 N N . ASP A 1 199 ? -21.433 -4.959 26.767 1.00 81.69 199 ASP A N 1
ATOM 1646 C CA . ASP A 1 199 ? -22.612 -5.466 27.467 1.00 81.69 199 ASP A CA 1
ATOM 1647 C C . ASP A 1 199 ? -22.758 -4.802 28.835 1.00 81.69 199 ASP A C 1
ATOM 1649 O O . ASP A 1 199 ? -23.825 -4.288 29.170 1.00 81.69 199 ASP A O 1
ATOM 1653 N N . ARG A 1 200 ? -21.664 -4.699 29.599 1.00 83.00 200 ARG A N 1
ATOM 1654 C CA . ARG A 1 200 ? -21.671 -4.056 30.920 1.00 83.00 200 ARG A CA 1
ATOM 1655 C C . ARG A 1 200 ? -22.018 -2.567 30.859 1.00 83.00 200 ARG A C 1
ATOM 1657 O O . ARG A 1 200 ? -22.727 -2.079 31.740 1.00 83.00 200 ARG A O 1
ATOM 1664 N N . ILE A 1 201 ? -21.534 -1.847 29.846 1.00 80.31 201 ILE A N 1
ATOM 1665 C CA . ILE A 1 201 ? -21.905 -0.446 29.595 1.00 80.31 201 ILE A CA 1
ATOM 1666 C C . ILE A 1 201 ? -23.400 -0.354 29.267 1.00 80.31 201 ILE A C 1
ATOM 1668 O O . ILE A 1 201 ? -24.090 0.499 29.827 1.00 80.31 201 ILE A O 1
ATOM 1672 N N . SER A 1 202 ? -23.914 -1.244 28.413 1.00 76.62 202 SER A N 1
ATOM 1673 C CA . SER A 1 202 ? -25.332 -1.263 28.032 1.00 76.62 202 SER A CA 1
ATOM 1674 C C . SER A 1 202 ? -26.255 -1.568 29.220 1.00 76.62 202 SER A C 1
ATOM 1676 O O . SER A 1 202 ? -27.255 -0.879 29.422 1.00 76.62 202 SER A O 1
ATOM 1678 N N . ASP A 1 203 ? -25.863 -2.513 30.077 1.00 81.12 203 ASP A N 1
ATOM 1679 C CA . ASP A 1 203 ? -26.560 -2.877 31.310 1.00 81.12 203 ASP A CA 1
ATOM 1680 C C . ASP A 1 203 ? -26.608 -1.720 32.308 1.00 81.12 203 ASP A C 1
ATOM 1682 O O . ASP A 1 203 ? -27.622 -1.504 32.976 1.00 81.12 203 ASP A O 1
ATOM 1686 N N . LEU A 1 204 ? -25.497 -0.990 32.450 1.00 76.94 204 LEU A N 1
ATOM 1687 C CA . LEU A 1 204 ? -25.428 0.192 33.306 1.00 76.94 204 LEU A CA 1
ATOM 1688 C C . LEU A 1 204 ? -26.312 1.316 32.761 1.00 76.94 204 LEU A C 1
ATOM 1690 O O . LEU A 1 204 ? -27.048 1.917 33.540 1.00 76.94 204 LEU A O 1
ATOM 1694 N N . ALA A 1 205 ? -26.305 1.538 31.444 1.00 72.44 205 ALA A N 1
ATOM 1695 C CA . 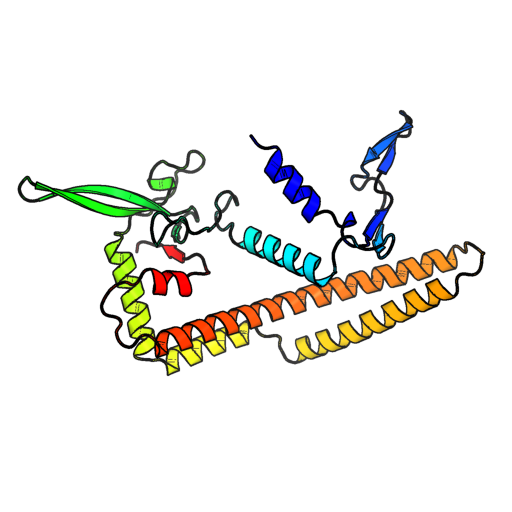ALA A 1 205 ? -27.167 2.518 30.791 1.00 72.44 205 ALA A CA 1
ATOM 1696 C C . ALA A 1 205 ? -28.662 2.168 30.925 1.00 72.44 205 ALA A C 1
ATOM 1698 O O . ALA A 1 205 ? -29.486 3.049 31.150 1.00 72.44 205 ALA A O 1
ATOM 1699 N N . ALA A 1 206 ? -29.028 0.884 30.854 1.00 73.75 206 ALA A N 1
ATOM 1700 C CA . ALA A 1 206 ? -30.410 0.431 31.029 1.00 73.75 206 ALA A CA 1
ATOM 1701 C C . ALA A 1 206 ? -30.910 0.539 32.483 1.00 73.75 206 ALA A C 1
ATOM 1703 O O . ALA A 1 206 ? -32.113 0.656 32.722 1.00 73.75 206 ALA A O 1
ATOM 1704 N N . LYS A 1 207 ? -29.998 0.497 33.464 1.00 72.56 207 LYS A N 1
ATOM 1705 C CA . LYS A 1 207 ? -30.292 0.586 34.906 1.00 72.56 207 LYS A CA 1
ATOM 1706 C C . LYS A 1 207 ? -30.370 2.022 35.429 1.00 72.56 207 LYS A C 1
ATOM 1708 O O . LYS A 1 207 ? -30.371 2.193 36.648 1.00 72.56 207 LYS A O 1
ATOM 1713 N N . GLU A 1 208 ? -30.425 3.035 34.561 1.00 60.12 208 GLU A N 1
ATOM 1714 C CA . GLU A 1 208 ? -30.421 4.449 34.951 1.00 60.12 208 GLU A CA 1
ATOM 1715 C C . GLU A 1 208 ? -31.546 4.763 35.963 1.00 60.12 208 GLU A C 1
ATOM 1717 O O . GLU A 1 208 ? -32.714 4.973 35.633 1.00 60.12 208 GLU A O 1
ATOM 1722 N N . SER A 1 209 ? -31.177 4.768 37.246 1.00 52.88 209 SER A N 1
ATOM 1723 C CA . SER A 1 209 ? -31.965 5.320 38.341 1.00 52.88 209 SER A CA 1
ATOM 1724 C C . SER A 1 209 ? -31.781 6.833 38.309 1.00 52.88 209 SER A C 1
ATOM 1726 O O . SER A 1 209 ? -30.666 7.309 38.116 1.00 52.88 209 SER A O 1
ATOM 1728 N N . ALA A 1 210 ? -32.853 7.594 38.535 1.00 52.22 210 ALA A N 1
ATOM 1729 C CA . ALA A 1 210 ? -32.942 9.060 38.439 1.00 52.22 210 ALA A CA 1
ATOM 1730 C C . ALA A 1 210 ? -31.983 9.873 39.352 1.00 52.22 210 ALA A C 1
ATOM 1732 O O . ALA A 1 210 ? -32.136 11.084 39.524 1.00 52.22 210 ALA A O 1
ATOM 1733 N N . THR A 1 211 ? -30.992 9.229 39.954 1.00 53.44 211 THR A N 1
ATOM 1734 C CA . THR A 1 211 ? -29.957 9.802 40.802 1.00 53.44 211 THR A CA 1
ATOM 1735 C C . THR A 1 211 ? -28.642 9.866 40.030 1.00 53.44 211 THR A C 1
ATOM 1737 O O . THR A 1 211 ? -27.967 8.855 39.869 1.00 53.44 211 THR A O 1
ATOM 1740 N N . ARG A 1 212 ? -28.275 11.078 39.593 1.00 57.22 212 ARG A N 1
ATOM 1741 C CA . ARG A 1 212 ? -26.920 11.461 39.156 1.00 57.22 212 ARG A CA 1
ATOM 1742 C C . ARG A 1 212 ? -25.911 11.192 40.281 1.00 57.22 212 ARG A C 1
ATOM 1744 O O . ARG A 1 212 ? -25.600 12.092 41.060 1.00 57.22 212 ARG A O 1
ATOM 1751 N N . ASP A 1 213 ? -25.467 9.948 40.406 1.00 70.06 213 ASP A N 1
ATOM 1752 C CA . ASP A 1 213 ? -24.471 9.523 41.384 1.00 70.06 213 ASP A CA 1
ATOM 1753 C C . ASP A 1 213 ? -23.066 9.663 40.780 1.00 70.06 213 ASP A C 1
ATOM 1755 O O . ASP A 1 213 ? -22.785 9.163 39.691 1.00 70.06 213 ASP A O 1
ATOM 1759 N N . ALA A 1 214 ? -22.159 10.324 41.501 1.00 73.38 214 ALA A N 1
ATOM 1760 C CA . ALA A 1 214 ? -20.762 10.464 41.096 1.00 73.38 214 ALA A CA 1
ATOM 1761 C C . ALA A 1 214 ? -20.063 9.098 40.937 1.00 73.38 214 ALA A C 1
ATOM 1763 O O . ALA A 1 214 ? -19.106 8.979 40.170 1.00 73.38 214 ALA A O 1
ATOM 1764 N N . ILE A 1 215 ? -20.552 8.065 41.634 1.00 76.44 215 ILE A N 1
ATOM 1765 C CA . ILE A 1 215 ? -20.049 6.689 41.528 1.00 76.44 215 ILE A CA 1
ATOM 1766 C C . ILE A 1 215 ? -20.436 6.059 40.180 1.00 76.44 215 ILE A C 1
ATOM 1768 O O . ILE A 1 215 ? -19.614 5.366 39.573 1.00 76.44 215 ILE A O 1
ATOM 1772 N N . TYR A 1 216 ? -21.648 6.327 39.681 1.00 77.81 216 TYR A N 1
ATOM 1773 C CA . TYR A 1 216 ? -22.093 5.868 38.362 1.00 77.81 216 TYR A CA 1
ATOM 1774 C C . TYR A 1 216 ? -21.218 6.472 37.261 1.00 77.81 216 TYR A C 1
ATOM 1776 O O . TYR A 1 216 ? -20.627 5.738 36.468 1.00 77.81 216 TYR A O 1
ATOM 1784 N N . ASP A 1 217 ? -21.043 7.797 37.290 1.00 77.62 217 ASP A N 1
ATOM 1785 C CA . ASP A 1 217 ? -20.221 8.519 36.315 1.00 77.62 217 ASP A CA 1
ATOM 1786 C C . ASP A 1 217 ? -18.764 8.030 36.319 1.00 77.62 217 ASP A C 1
ATOM 1788 O O . ASP A 1 217 ? -18.159 7.859 35.259 1.00 77.62 217 ASP A O 1
ATOM 1792 N N . ALA A 1 218 ? -18.187 7.779 37.499 1.00 79.62 218 ALA A N 1
ATOM 1793 C CA . ALA A 1 218 ? -16.827 7.257 37.620 1.00 79.62 218 ALA A CA 1
ATOM 1794 C C . ALA A 1 218 ? -16.693 5.832 37.053 1.00 79.62 218 ALA A C 1
ATOM 1796 O O . ALA A 1 218 ? -15.725 5.540 36.349 1.00 79.62 218 ALA A O 1
ATOM 1797 N N . THR A 1 219 ? -17.675 4.964 37.315 1.00 83.38 219 THR A N 1
ATOM 1798 C CA . THR A 1 219 ? -17.682 3.575 36.824 1.00 83.38 219 THR A CA 1
ATOM 1799 C C . THR A 1 219 ? -17.841 3.525 35.307 1.00 83.38 219 THR A C 1
ATOM 1801 O O . THR A 1 219 ? -17.115 2.797 34.634 1.00 83.38 219 THR A O 1
ATOM 1804 N N . LEU A 1 220 ? -18.744 4.338 34.756 1.00 80.69 220 LEU A N 1
ATOM 1805 C CA . LEU A 1 220 ? -18.952 4.434 33.314 1.00 80.69 220 LEU A CA 1
ATOM 1806 C C . LEU A 1 220 ? -17.685 4.927 32.602 1.00 80.69 220 LEU A C 1
ATOM 1808 O O . LEU A 1 220 ? -17.267 4.331 31.614 1.00 80.69 220 LEU A O 1
ATOM 1812 N N . ARG A 1 221 ? -17.025 5.964 33.138 1.00 81.00 221 ARG A N 1
ATOM 1813 C CA . ARG A 1 221 ? -15.751 6.465 32.591 1.00 81.00 221 ARG A CA 1
ATOM 1814 C C . ARG A 1 221 ? -14.649 5.412 32.613 1.00 81.00 221 ARG A C 1
ATOM 1816 O O . ARG A 1 221 ? -13.915 5.308 31.638 1.00 81.00 221 ARG A O 1
ATOM 1823 N N . HIS A 1 222 ? -14.539 4.640 33.695 1.00 84.19 222 HIS A N 1
ATOM 1824 C CA . HIS A 1 222 ? -13.558 3.558 33.784 1.00 84.19 222 HIS A CA 1
ATOM 1825 C C . HIS A 1 222 ? -13.775 2.513 32.683 1.00 84.19 222 HIS A C 1
ATOM 1827 O O . HIS A 1 222 ? -12.826 2.145 32.002 1.00 84.19 222 HIS A O 1
ATOM 1833 N N . LEU A 1 223 ? -15.019 2.065 32.484 1.00 80.94 223 LEU A N 1
ATOM 1834 C CA . LEU A 1 223 ? -15.346 1.063 31.464 1.00 80.94 223 LEU A CA 1
ATOM 1835 C C . LEU A 1 223 ? -15.111 1.577 30.040 1.00 80.94 223 LEU A C 1
ATOM 1837 O O . LEU A 1 223 ? -14.609 0.834 29.205 1.00 80.94 223 LEU A O 1
ATOM 1841 N N . ILE A 1 224 ? -15.435 2.845 29.766 1.00 79.38 224 ILE A N 1
ATOM 1842 C CA . ILE A 1 224 ? -15.158 3.467 28.462 1.00 79.38 224 ILE A CA 1
ATOM 1843 C C . ILE A 1 224 ? -13.649 3.530 28.210 1.00 79.38 224 ILE A C 1
ATOM 1845 O O . ILE A 1 224 ? -13.194 3.142 27.140 1.00 79.38 224 ILE A O 1
ATOM 1849 N N . TYR A 1 225 ? -12.867 3.959 29.201 1.00 81.25 225 TYR A N 1
ATOM 1850 C CA . TYR A 1 225 ? -11.412 4.035 29.074 1.00 81.25 225 TYR A CA 1
ATOM 1851 C C . TYR A 1 225 ? -10.771 2.655 28.857 1.00 81.25 225 TYR A C 1
ATOM 1853 O O . TYR A 1 225 ? -9.891 2.493 28.015 1.00 81.25 225 TYR A O 1
ATOM 1861 N N . GLU A 1 226 ? -11.241 1.639 29.584 1.00 85.06 226 GLU A N 1
ATOM 1862 C CA . GLU A 1 226 ? -10.814 0.251 29.392 1.00 85.06 226 GLU A CA 1
ATOM 1863 C C . GLU A 1 226 ? -11.146 -0.244 27.976 1.00 85.06 226 GLU A C 1
ATOM 1865 O O . GLU A 1 226 ? -10.293 -0.819 27.302 1.00 85.06 226 GLU A O 1
ATOM 1870 N N . GLN A 1 227 ? -12.353 0.055 27.482 1.00 80.75 227 GLN A N 1
ATOM 1871 C CA . GLN A 1 227 ? -12.762 -0.275 26.118 1.00 80.75 227 GLN A CA 1
ATOM 1872 C C . GLN A 1 227 ? -11.880 0.409 25.061 1.00 80.75 227 GLN A C 1
ATOM 1874 O O . GLN A 1 227 ? -11.515 -0.237 24.080 1.00 80.75 227 GLN A O 1
ATOM 1879 N N . GLU A 1 228 ? -11.531 1.685 25.243 1.00 81.69 228 GLU A N 1
ATOM 1880 C CA . GLU A 1 228 ? -10.681 2.437 24.308 1.00 81.69 228 GLU A CA 1
ATOM 1881 C C . GLU A 1 228 ? -9.286 1.813 24.176 1.00 81.69 228 GLU A C 1
ATOM 1883 O O . GLU A 1 228 ? -8.800 1.634 23.058 1.00 81.69 228 GLU A O 1
ATOM 1888 N N . ILE A 1 229 ? -8.667 1.410 25.292 1.00 85.38 229 ILE A N 1
ATOM 1889 C CA . ILE A 1 229 ? -7.354 0.742 25.279 1.00 85.38 229 ILE A CA 1
ATOM 1890 C C . ILE A 1 229 ? -7.421 -0.567 24.487 1.00 85.38 229 ILE A C 1
ATOM 1892 O O . ILE A 1 229 ? -6.578 -0.821 23.625 1.00 85.38 229 ILE A O 1
ATOM 1896 N N . LEU A 1 230 ? -8.437 -1.389 24.756 1.00 86.06 230 LEU A N 1
ATOM 1897 C CA . LEU A 1 230 ? -8.597 -2.679 24.084 1.00 86.06 230 LEU A CA 1
ATOM 1898 C C . LEU A 1 230 ? -8.902 -2.507 22.592 1.00 86.06 230 LEU A C 1
ATOM 1900 O O . LEU A 1 230 ? -8.382 -3.257 21.767 1.00 86.06 230 LEU A O 1
ATOM 1904 N N . GLN A 1 231 ? -9.702 -1.501 22.225 1.00 82.62 231 GLN A N 1
ATOM 1905 C CA . GLN A 1 231 ? -9.975 -1.164 20.825 1.00 82.62 231 GLN A CA 1
ATOM 1906 C C . GLN A 1 231 ? -8.718 -0.693 20.090 1.00 82.62 231 GLN A C 1
ATOM 1908 O O . GLN A 1 231 ? -8.556 -1.018 18.916 1.00 82.62 231 GLN A O 1
ATOM 1913 N N . GLN A 1 232 ? -7.814 0.027 20.760 1.00 83.44 232 GLN A N 1
ATOM 1914 C CA . GLN A 1 232 ? -6.545 0.444 20.166 1.00 83.44 232 GLN A CA 1
ATOM 1915 C C . GLN A 1 232 ? -5.639 -0.759 19.860 1.00 83.44 232 GLN A C 1
ATOM 1917 O O . GLN A 1 232 ? -5.102 -0.856 18.755 1.00 83.44 232 GLN A O 1
ATOM 1922 N N . GLU A 1 233 ? -5.493 -1.691 20.808 1.00 87.69 233 GLU A N 1
ATOM 1923 C CA . GLU A 1 233 ? -4.711 -2.920 20.608 1.00 87.69 233 GLU A CA 1
ATOM 1924 C C . GLU A 1 233 ? -5.323 -3.778 19.489 1.00 87.69 233 GLU A C 1
ATOM 1926 O O . GLU A 1 233 ? -4.620 -4.182 18.559 1.00 87.69 233 GLU A O 1
ATOM 1931 N N . ARG A 1 234 ? -6.651 -3.961 19.506 1.00 88.00 234 ARG A N 1
ATOM 1932 C CA . ARG A 1 234 ? -7.380 -4.670 18.446 1.00 88.00 234 ARG A CA 1
ATOM 1933 C C . ARG A 1 234 ? -7.137 -4.031 17.081 1.00 88.00 234 ARG A C 1
ATOM 1935 O O . ARG A 1 234 ? -6.810 -4.741 16.136 1.00 88.00 234 ARG A O 1
ATOM 1942 N N . GLY A 1 235 ? -7.234 -2.704 16.998 1.00 82.69 235 GLY A N 1
ATOM 1943 C CA . GLY A 1 235 ? -7.004 -1.955 15.767 1.00 82.69 235 GLY A CA 1
ATOM 1944 C C . GLY A 1 235 ? -5.621 -2.221 15.172 1.00 82.69 235 GLY A C 1
ATOM 1945 O O . GLY A 1 235 ? -5.516 -2.458 13.975 1.00 82.69 235 GLY A O 1
ATOM 1946 N N . SER A 1 236 ? -4.564 -2.274 15.992 1.00 84.19 236 SER A N 1
ATOM 1947 C CA . SER A 1 236 ? -3.222 -2.601 15.481 1.00 84.19 236 SER A CA 1
ATOM 1948 C C . SER A 1 236 ? -3.109 -4.015 14.899 1.00 84.19 236 SER A C 1
ATOM 1950 O O . SER A 1 236 ? -2.449 -4.204 13.880 1.00 84.19 236 SER A O 1
ATOM 1952 N N . LEU A 1 237 ? -3.784 -5.001 15.495 1.00 86.25 237 LEU A N 1
ATOM 1953 C CA . LEU A 1 237 ? -3.784 -6.379 14.994 1.00 86.25 237 LEU A CA 1
ATOM 1954 C C . LEU A 1 237 ? -4.648 -6.523 13.731 1.00 86.25 237 LEU A C 1
ATOM 1956 O O . LEU A 1 237 ? -4.267 -7.220 12.791 1.00 86.25 237 LEU A O 1
ATOM 1960 N N . GLU A 1 238 ? -5.787 -5.831 13.681 1.00 84.38 238 GLU A N 1
ATOM 1961 C CA . GLU A 1 238 ? -6.651 -5.769 12.499 1.00 84.38 238 GLU A CA 1
ATOM 1962 C C . GLU A 1 238 ? -5.945 -5.106 11.311 1.00 84.38 238 GLU A C 1
ATOM 1964 O O . GLU A 1 238 ? -6.118 -5.559 10.180 1.00 84.38 238 GLU A O 1
ATOM 1969 N N . GLU A 1 239 ? -5.118 -4.082 11.541 1.00 82.31 239 GLU A N 1
ATOM 1970 C CA . GLU A 1 239 ? -4.309 -3.460 10.486 1.00 82.31 239 GLU A CA 1
ATOM 1971 C C . GLU A 1 239 ? -3.328 -4.452 9.846 1.00 82.31 239 GLU A C 1
ATOM 1973 O O . GLU A 1 239 ? -3.275 -4.540 8.617 1.00 82.31 239 GLU A O 1
ATOM 1978 N N . ASN A 1 240 ? -2.622 -5.250 10.652 1.00 81.94 240 ASN A N 1
ATOM 1979 C CA . ASN A 1 240 ? -1.720 -6.291 10.146 1.00 81.94 240 ASN A CA 1
ATOM 1980 C C . ASN A 1 240 ? -2.492 -7.366 9.359 1.00 81.94 240 ASN A C 1
ATOM 1982 O O . ASN A 1 240 ? -2.093 -7.764 8.265 1.00 81.94 240 ASN A O 1
ATOM 1986 N N . MET A 1 241 ? -3.653 -7.793 9.868 1.00 83.19 241 MET A N 1
ATOM 1987 C CA . MET A 1 241 ? -4.517 -8.752 9.170 1.00 83.19 241 MET A CA 1
ATOM 1988 C C . MET A 1 241 ? -5.021 -8.202 7.825 1.00 83.19 241 MET A C 1
ATOM 1990 O O . MET A 1 241 ? -5.079 -8.925 6.829 1.00 83.19 241 MET A O 1
ATOM 1994 N N . GLN A 1 242 ? -5.377 -6.917 7.767 1.00 80.94 242 GLN A N 1
ATOM 1995 C CA . GLN A 1 242 ? -5.770 -6.260 6.520 1.00 80.94 242 GLN A CA 1
ATOM 1996 C C . GLN A 1 242 ? -4.613 -6.195 5.517 1.00 80.94 242 GLN A C 1
ATOM 1998 O O . GLN A 1 242 ? -4.847 -6.371 4.319 1.00 80.94 242 GLN A O 1
ATOM 2003 N N . GLU A 1 243 ? -3.381 -5.974 5.982 1.00 80.94 243 GLU A N 1
ATOM 2004 C CA . GLU A 1 243 ? -2.184 -6.016 5.138 1.00 80.94 243 GLU A CA 1
ATOM 2005 C C . GLU A 1 243 ? -1.962 -7.415 4.549 1.00 80.94 243 GLU A C 1
ATOM 2007 O O . GLU A 1 243 ? -1.795 -7.539 3.333 1.00 80.94 243 GLU A O 1
ATOM 2012 N N . GLN A 1 244 ? -2.069 -8.469 5.365 1.00 83.81 244 GLN A N 1
ATOM 2013 C CA . GLN A 1 244 ? -2.004 -9.856 4.897 1.00 83.81 244 GLN A CA 1
ATOM 2014 C C . GLN A 1 244 ? -3.051 -10.132 3.803 1.00 83.81 244 GLN A C 1
ATOM 2016 O O . GLN A 1 244 ? -2.707 -10.562 2.701 1.00 83.81 244 GLN A O 1
ATOM 2021 N N . LEU A 1 245 ? -4.327 -9.825 4.070 1.00 83.69 245 LEU A N 1
ATOM 2022 C CA . LEU A 1 245 ? -5.423 -10.032 3.114 1.00 83.69 245 LEU A CA 1
ATOM 2023 C C . LEU A 1 245 ? -5.229 -9.232 1.820 1.00 83.69 245 LEU A C 1
ATOM 2025 O O . LEU A 1 245 ? -5.636 -9.665 0.738 1.00 83.69 245 LEU A O 1
ATOM 2029 N N . TYR A 1 246 ? -4.637 -8.040 1.914 1.00 82.94 246 TYR A N 1
ATOM 2030 C CA . TYR A 1 246 ? -4.294 -7.236 0.749 1.00 82.94 246 TYR A CA 1
ATOM 2031 C C . TYR A 1 246 ? -3.213 -7.917 -0.098 1.00 82.94 246 TYR A C 1
ATOM 2033 O O . TYR A 1 246 ? -3.395 -8.038 -1.313 1.00 82.94 246 TYR A O 1
ATOM 2041 N N . LEU A 1 247 ? -2.131 -8.396 0.525 1.00 82.06 247 LEU A N 1
ATOM 2042 C CA . LEU A 1 247 ? -1.048 -9.108 -0.159 1.00 82.06 247 LEU A CA 1
ATOM 2043 C C . LEU A 1 247 ? -1.553 -10.385 -0.839 1.00 82.06 247 LEU A C 1
ATOM 2045 O O . LEU A 1 247 ? -1.276 -10.584 -2.021 1.00 82.06 247 LEU A O 1
ATOM 2049 N N . GLU A 1 248 ? -2.366 -11.186 -0.148 1.00 83.50 248 GLU A N 1
ATOM 2050 C CA . GLU A 1 248 ? -2.988 -12.394 -0.705 1.00 83.50 248 GLU A CA 1
ATOM 2051 C C . GLU A 1 248 ? -3.826 -12.081 -1.949 1.00 83.50 248 GLU A C 1
ATOM 2053 O O . GLU A 1 248 ? -3.676 -12.726 -2.988 1.00 83.50 248 GLU A O 1
ATOM 2058 N N . LYS A 1 249 ? -4.675 -11.047 -1.889 1.00 84.88 249 LYS A N 1
ATOM 2059 C CA . LYS A 1 249 ? -5.492 -10.625 -3.038 1.00 84.88 249 LYS A CA 1
ATOM 2060 C C . LYS A 1 249 ? -4.641 -10.150 -4.213 1.00 84.88 249 LYS A C 1
ATOM 2062 O O . LYS A 1 249 ? -4.953 -10.488 -5.355 1.00 84.88 249 LYS A O 1
ATOM 2067 N N . GLN A 1 250 ? -3.591 -9.364 -3.957 1.00 82.44 250 GLN A N 1
ATOM 2068 C CA . GLN A 1 250 ? -2.675 -8.925 -5.015 1.00 82.44 250 GLN A CA 1
ATOM 2069 C C . GLN A 1 250 ? -1.967 -10.126 -5.649 1.00 82.44 250 GLN A C 1
ATOM 2071 O O . GLN A 1 250 ? -1.906 -10.220 -6.875 1.00 82.44 250 GLN A O 1
ATOM 2076 N N . PHE A 1 251 ? -1.500 -11.072 -4.836 1.00 84.62 251 PHE A N 1
ATOM 2077 C CA . PHE A 1 251 ? -0.800 -12.251 -5.322 1.00 84.62 251 PHE A CA 1
ATOM 2078 C C . PHE A 1 251 ? -1.703 -13.169 -6.156 1.00 84.62 251 PHE A C 1
ATOM 2080 O O . PHE A 1 251 ? -1.346 -13.532 -7.274 1.00 84.62 251 PHE A O 1
ATOM 2087 N N . GLN A 1 252 ? -2.923 -13.444 -5.688 1.00 84.19 252 GLN A N 1
ATOM 2088 C CA . GLN A 1 252 ? -3.919 -14.200 -6.457 1.00 84.19 252 GLN A CA 1
ATOM 2089 C C . GLN A 1 252 ? -4.239 -13.527 -7.799 1.00 84.19 252 GLN A C 1
ATOM 2091 O 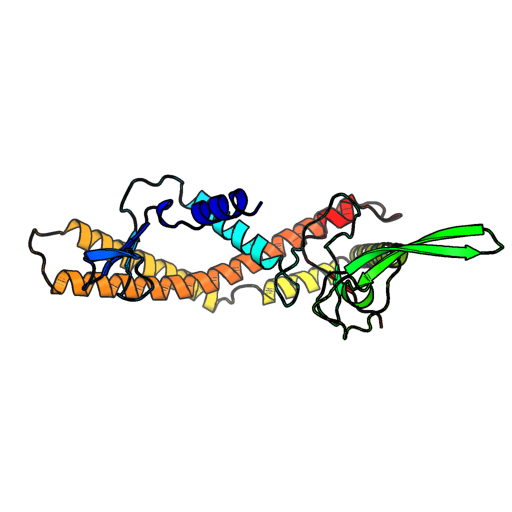O . GLN A 1 252 ? -4.331 -14.192 -8.828 1.00 84.19 252 GLN A O 1
ATOM 2096 N N . SER A 1 253 ? -4.351 -12.194 -7.818 1.00 83.81 253 SER A N 1
ATOM 2097 C CA . SER A 1 253 ? -4.579 -11.458 -9.066 1.00 83.81 253 SER A CA 1
ATOM 2098 C C . SER A 1 253 ? -3.410 -11.567 -10.050 1.00 83.81 253 SER A C 1
ATOM 2100 O O . SER A 1 253 ? -3.643 -11.628 -11.258 1.00 83.81 253 SER A O 1
ATOM 2102 N N . LEU A 1 254 ? -2.173 -11.633 -9.542 1.00 83.25 254 LEU A N 1
ATOM 2103 C CA . LEU A 1 254 ? -0.975 -11.851 -10.350 1.00 83.25 254 LEU A CA 1
ATOM 2104 C C . LEU A 1 254 ? -0.956 -13.268 -10.933 1.00 83.25 254 LEU A C 1
ATOM 2106 O O . LEU A 1 254 ? -0.667 -13.415 -12.116 1.00 83.25 254 LEU A O 1
ATOM 2110 N N . LEU A 1 255 ? -1.296 -14.293 -10.146 1.00 83.12 255 LEU A N 1
ATOM 2111 C CA . LEU A 1 255 ? -1.335 -15.680 -10.623 1.00 83.12 255 LEU A CA 1
ATOM 2112 C C . LEU A 1 255 ? -2.329 -15.856 -11.774 1.00 83.12 255 LEU A C 1
ATOM 2114 O O . LEU A 1 255 ? -1.949 -16.336 -12.839 1.00 83.12 255 LEU A O 1
ATOM 2118 N N . VAL A 1 256 ? -3.562 -15.367 -11.603 1.00 84.69 256 VAL A N 1
ATOM 2119 C CA . VAL A 1 256 ? -4.586 -15.391 -12.664 1.00 84.69 256 VAL A CA 1
ATOM 2120 C C . VAL A 1 256 ? -4.080 -14.686 -13.923 1.00 84.69 256 VAL A C 1
ATOM 2122 O O . VAL A 1 256 ? -4.245 -15.177 -15.036 1.00 84.69 256 VAL A O 1
ATOM 2125 N N . LEU A 1 257 ? -3.416 -13.544 -13.757 1.00 81.25 257 LEU A N 1
ATOM 2126 C CA . LEU A 1 257 ? -2.854 -12.781 -14.865 1.00 81.25 257 LEU A CA 1
ATOM 2127 C C . LEU A 1 257 ? -1.731 -13.554 -15.582 1.00 81.25 257 LEU A C 1
ATOM 2129 O O . LEU A 1 257 ? -1.694 -13.561 -16.812 1.00 81.25 257 LEU A O 1
ATOM 2133 N N . LEU A 1 258 ? -0.839 -14.225 -14.851 1.00 79.94 258 LEU A N 1
ATOM 2134 C CA . LEU A 1 258 ? 0.233 -15.040 -15.434 1.00 79.94 258 LEU A CA 1
ATOM 2135 C C . LEU A 1 258 ? -0.309 -16.262 -16.193 1.00 79.94 258 LEU A C 1
ATOM 2137 O O . LEU A 1 258 ? 0.236 -16.604 -17.247 1.00 79.94 258 LEU A O 1
ATOM 2141 N N . GLU A 1 259 ? -1.387 -16.876 -15.701 1.00 80.94 259 GLU A N 1
ATOM 2142 C CA . GLU A 1 259 ? -2.077 -17.994 -16.358 1.00 80.94 259 GLU A CA 1
ATOM 2143 C C . GLU A 1 259 ? -2.806 -17.560 -17.640 1.00 80.94 259 GLU A C 1
ATOM 2145 O O . GLU A 1 259 ? -2.657 -18.203 -18.680 1.00 80.94 259 GLU A O 1
ATOM 2150 N N . GLU A 1 260 ? -3.555 -16.451 -17.597 1.00 79.56 260 GLU A N 1
ATOM 2151 C CA . GLU A 1 260 ? -4.330 -15.932 -18.739 1.00 79.56 260 GLU A CA 1
ATOM 2152 C C . GLU A 1 260 ? -3.439 -15.449 -19.895 1.00 79.56 260 GLU A C 1
ATOM 2154 O O . GLU A 1 260 ? -3.843 -15.459 -21.062 1.00 79.56 260 GLU A O 1
ATOM 2159 N N . THR A 1 261 ? -2.222 -14.995 -19.594 1.00 74.19 261 THR A N 1
ATOM 2160 C CA . THR A 1 261 ? -1.364 -14.358 -20.595 1.00 74.19 261 THR A CA 1
ATOM 2161 C C . THR A 1 261 ? -0.562 -15.408 -21.362 1.00 74.19 261 THR A C 1
ATOM 2163 O O . THR A 1 261 ? 0.589 -15.673 -21.027 1.00 74.19 261 THR A O 1
ATOM 2166 N N . GLU A 1 262 ? -1.128 -16.008 -22.416 1.00 67.25 262 GLU A N 1
ATOM 2167 C CA . GLU A 1 262 ? -0.464 -17.064 -23.209 1.00 67.25 262 GLU A CA 1
ATOM 2168 C C . GLU A 1 262 ? 0.908 -16.635 -23.769 1.00 67.25 262 GLU A C 1
ATOM 2170 O O . GLU A 1 262 ? 1.869 -17.408 -23.707 1.00 67.25 262 GLU A O 1
ATOM 2175 N N . LYS A 1 263 ? 1.035 -15.386 -24.243 1.00 68.06 263 LYS A N 1
ATOM 2176 C CA . LYS A 1 263 ? 2.253 -14.844 -24.866 1.00 68.06 263 LYS A CA 1
ATOM 2177 C C . LYS A 1 263 ? 2.606 -13.449 -24.345 1.00 68.06 263 LYS A C 1
ATOM 2179 O O . LYS A 1 263 ? 1.850 -12.503 -24.530 1.00 68.06 263 LYS A O 1
ATOM 2184 N N . LEU A 1 264 ? 3.795 -13.319 -23.756 1.00 70.50 264 LEU A N 1
ATOM 2185 C CA . LEU A 1 264 ? 4.392 -12.055 -23.302 1.00 70.50 264 LEU A CA 1
ATOM 2186 C C . LEU A 1 264 ? 5.386 -11.529 -24.358 1.00 70.50 264 LEU A C 1
ATOM 2188 O O . LEU A 1 264 ? 6.597 -11.489 -24.116 1.00 70.50 264 LEU A O 1
ATOM 2192 N N . GLU A 1 265 ? 4.881 -11.204 -25.554 1.00 69.62 265 GLU A N 1
ATOM 2193 C CA . GLU A 1 265 ? 5.704 -10.733 -26.685 1.00 69.62 265 GLU A CA 1
ATOM 2194 C C . GLU A 1 265 ? 6.040 -9.233 -26.550 1.00 69.62 265 GLU A C 1
ATOM 2196 O O . GLU A 1 265 ? 7.218 -8.890 -26.449 1.00 69.62 265 GLU A O 1
ATOM 2201 N N . ASP A 1 266 ? 5.029 -8.363 -26.432 1.00 76.06 266 ASP A N 1
ATOM 2202 C CA . ASP A 1 266 ? 5.188 -6.902 -26.341 1.00 76.06 266 ASP A CA 1
ATOM 2203 C C . ASP A 1 266 ? 4.644 -6.323 -25.023 1.00 76.06 266 ASP A C 1
ATOM 2205 O O . ASP A 1 266 ? 3.829 -6.942 -24.336 1.00 76.06 266 ASP A O 1
ATOM 2209 N N . PHE A 1 267 ? 5.091 -5.110 -24.672 1.00 79.44 267 PHE A N 1
ATOM 2210 C CA . PHE A 1 267 ? 4.605 -4.398 -23.490 1.00 79.44 267 PHE A CA 1
ATOM 2211 C C . PHE A 1 267 ? 3.111 -4.075 -23.601 1.00 79.44 267 PHE A C 1
ATOM 2213 O O . PHE A 1 267 ? 2.691 -3.258 -24.424 1.00 79.44 267 PHE A O 1
ATOM 2220 N N . ASP A 1 268 ? 2.316 -4.667 -22.710 1.00 78.81 268 ASP A N 1
ATOM 2221 C CA . ASP A 1 268 ? 0.890 -4.387 -22.590 1.00 78.81 268 ASP A CA 1
ATOM 2222 C C . ASP A 1 268 ? 0.614 -3.419 -21.427 1.00 78.81 268 ASP A C 1
ATOM 2224 O O . ASP A 1 268 ? 0.810 -3.705 -20.242 1.00 78.81 268 ASP A O 1
ATOM 2228 N N . VAL A 1 269 ? 0.098 -2.242 -21.781 1.00 78.06 269 VAL A N 1
ATOM 2229 C CA . VAL A 1 269 ? -0.297 -1.192 -20.836 1.00 78.06 269 VAL A CA 1
ATOM 2230 C C . VAL A 1 269 ? -1.393 -1.664 -19.877 1.00 78.06 269 VAL A C 1
ATOM 2232 O O . VAL A 1 269 ? -1.445 -1.215 -18.732 1.00 78.06 269 VAL A O 1
ATOM 2235 N N . THR A 1 270 ? -2.313 -2.510 -20.337 1.00 76.25 270 THR A N 1
ATOM 2236 C CA . THR A 1 270 ? -3.412 -3.037 -19.519 1.00 76.25 270 THR A CA 1
ATOM 2237 C C . THR A 1 270 ? -2.901 -4.033 -18.486 1.00 76.25 270 THR A C 1
ATOM 2239 O O . THR A 1 270 ? -3.298 -3.944 -17.322 1.00 76.25 270 THR A O 1
ATOM 2242 N N . LEU A 1 271 ? -1.940 -4.872 -18.880 1.00 77.31 271 LEU A N 1
ATOM 2243 C CA . LEU A 1 271 ? -1.215 -5.789 -18.005 1.00 77.31 271 LEU A CA 1
ATOM 2244 C C . LEU A 1 271 ? -0.476 -5.022 -16.905 1.00 77.31 271 LEU A C 1
ATOM 2246 O O . LEU A 1 271 ? -0.677 -5.276 -15.718 1.00 77.31 271 LEU A O 1
ATOM 2250 N N . PHE A 1 272 ? 0.298 -4.005 -17.300 1.00 79.56 272 PHE A N 1
ATOM 2251 C CA . PHE A 1 272 ? 1.011 -3.142 -16.361 1.00 79.56 272 PHE A CA 1
ATOM 2252 C C . PHE A 1 272 ? 0.052 -2.475 -15.367 1.00 79.56 272 PHE A C 1
ATOM 2254 O O . PHE A 1 272 ? 0.291 -2.509 -14.164 1.00 79.56 272 PHE A O 1
ATOM 2261 N N . LYS A 1 273 ? -1.073 -1.926 -15.845 1.00 74.62 273 LYS A N 1
ATOM 2262 C CA . LYS A 1 273 ? -2.080 -1.273 -14.991 1.00 74.62 273 LYS A CA 1
ATOM 2263 C C . LYS A 1 273 ? -2.724 -2.216 -13.984 1.00 74.62 273 LYS A C 1
ATOM 2265 O O . LYS A 1 273 ? -3.004 -1.783 -12.871 1.00 74.62 273 LYS A O 1
ATOM 2270 N N . ARG A 1 274 ? -3.012 -3.457 -14.385 1.00 71.75 274 ARG A N 1
ATOM 2271 C CA . ARG A 1 274 ? -3.641 -4.453 -13.509 1.00 71.75 274 ARG A CA 1
ATOM 2272 C C . ARG A 1 274 ? -2.693 -4.847 -12.373 1.00 71.75 274 ARG A C 1
ATOM 2274 O O . ARG A 1 274 ? -3.157 -5.031 -11.255 1.00 71.75 274 ARG A O 1
ATOM 2281 N N . GLN A 1 275 ? -1.389 -4.881 -12.652 1.00 69.75 275 GLN A N 1
ATOM 2282 C CA . GLN A 1 275 ? -0.359 -5.249 -11.682 1.00 69.75 275 GLN A CA 1
ATOM 2283 C C . GLN A 1 275 ? 0.145 -4.076 -10.819 1.00 69.75 275 GLN A C 1
ATOM 2285 O O . GLN A 1 275 ? 0.549 -4.262 -9.672 1.00 69.75 275 GLN A O 1
ATOM 2290 N N . SER A 1 276 ? 0.146 -2.846 -11.337 1.00 61.16 276 SER A N 1
ATOM 2291 C CA . SER A 1 276 ? 0.752 -1.694 -10.660 1.00 61.16 276 SER A CA 1
ATOM 2292 C C . SER A 1 276 ? -0.219 -0.989 -9.697 1.00 61.16 276 SER A C 1
ATOM 2294 O O . SER A 1 276 ? -0.774 0.062 -10.028 1.00 61.16 276 SER A O 1
ATOM 2296 N N . ASN A 1 277 ? -0.395 -1.522 -8.484 1.00 58.75 277 ASN A N 1
ATOM 2297 C CA . ASN A 1 277 ? -1.070 -0.807 -7.382 1.00 58.75 277 ASN A CA 1
ATOM 2298 C C . ASN A 1 277 ? -0.098 -0.160 -6.378 1.00 58.75 277 ASN A C 1
ATOM 2300 O O . ASN A 1 277 ? -0.514 0.646 -5.547 1.00 58.75 277 ASN A O 1
ATOM 2304 N N . GLY A 1 278 ? 1.200 -0.468 -6.465 1.00 59.94 278 GLY A N 1
ATOM 2305 C CA . GLY A 1 278 ? 2.253 0.065 -5.597 1.00 59.94 278 GLY A CA 1
ATOM 2306 C C . GLY A 1 278 ? 3.232 0.968 -6.345 1.00 59.94 278 GLY A C 1
ATOM 2307 O O . GLY A 1 278 ? 3.440 0.815 -7.545 1.00 59.94 278 GLY A O 1
ATOM 2308 N N . ALA A 1 279 ? 3.809 1.945 -5.645 1.00 57.19 279 ALA A N 1
ATOM 2309 C CA . ALA A 1 279 ? 4.800 2.831 -6.244 1.00 57.19 279 ALA A CA 1
ATOM 2310 C C . ALA A 1 279 ? 6.150 2.125 -6.390 1.00 57.19 279 ALA A C 1
ATOM 2312 O O . ALA A 1 279 ? 6.613 1.444 -5.472 1.00 57.19 279 ALA A O 1
ATOM 2313 N N . LEU A 1 280 ? 6.783 2.330 -7.537 1.00 74.81 280 LEU A N 1
ATOM 2314 C CA . LEU A 1 280 ? 8.047 1.711 -7.905 1.00 74.81 280 LEU A CA 1
ATOM 2315 C C . LEU A 1 280 ? 9.176 2.730 -7.750 1.00 74.81 280 LEU A C 1
ATOM 2317 O O . LEU A 1 280 ? 9.020 3.902 -8.094 1.00 74.81 280 LEU A O 1
ATOM 2321 N N . PHE A 1 281 ? 10.324 2.307 -7.233 1.00 74.56 281 PHE A N 1
ATOM 2322 C CA . PHE A 1 281 ? 11.484 3.185 -7.099 1.00 74.56 281 PHE A CA 1
ATOM 2323 C C . PHE A 1 281 ? 12.479 2.912 -8.220 1.00 74.56 281 PHE A C 1
ATOM 2325 O O . PHE A 1 281 ? 12.874 1.772 -8.438 1.00 74.56 281 PHE A O 1
ATOM 2332 N N . ILE A 1 282 ? 12.900 3.965 -8.918 1.00 76.44 282 ILE A N 1
ATOM 2333 C CA . ILE A 1 282 ? 13.943 3.881 -9.942 1.00 76.44 282 ILE A CA 1
ATOM 2334 C C . ILE A 1 282 ? 15.268 4.300 -9.317 1.00 76.44 282 ILE A C 1
ATOM 2336 O O . ILE A 1 282 ? 15.399 5.425 -8.819 1.00 76.44 282 ILE A O 1
ATOM 2340 N N . ARG A 1 283 ? 16.259 3.412 -9.391 1.00 69.75 283 ARG A N 1
ATOM 2341 C CA . ARG A 1 283 ? 17.669 3.714 -9.145 1.00 69.75 283 ARG A CA 1
ATOM 2342 C C . ARG A 1 283 ? 18.443 3.437 -10.424 1.00 69.75 283 ARG A C 1
ATOM 2344 O O . ARG A 1 283 ? 18.217 2.416 -11.060 1.00 69.75 283 ARG A O 1
ATOM 2351 N N . ASN A 1 284 ? 19.315 4.367 -10.789 1.00 59.38 284 ASN A N 1
ATOM 2352 C CA . ASN A 1 284 ? 20.340 4.104 -11.788 1.00 59.38 284 ASN A CA 1
ATOM 2353 C C . ASN A 1 284 ? 21.573 3.637 -11.026 1.00 59.38 284 ASN A C 1
ATOM 2355 O O . ASN A 1 284 ? 22.066 4.392 -10.186 1.00 59.38 284 ASN A O 1
ATOM 2359 N N . GLU A 1 285 ? 21.986 2.396 -11.266 1.00 46.22 285 GLU A N 1
ATOM 2360 C CA . GLU A 1 285 ? 23.323 1.918 -10.900 1.00 46.22 285 GLU A CA 1
ATOM 2361 C C . GLU A 1 285 ? 24.377 2.508 -11.843 1.00 46.22 285 GLU A C 1
ATOM 2363 O O . GLU A 1 285 ? 24.078 2.662 -13.053 1.00 46.22 285 GLU A O 1
#

Nearest PDB structures (foldseek):
  4kis-assembly4_D  TM=4.251E-01  e=9.146E-06  Listeria innocua Clip11262
  6grj-assembly1_I  TM=3.292E-01  e=6.290E+00  Aeromonas hydrophila

pLDDT: mean 77.07, std 13.92, range [26.7, 93.12]

Organism: NCBI:txid2020506

Radius of gyration: 26.72 Å; Cα contacts (8 Å, |Δi|>4): 282; chains: 1; bounding box: 56×60×81 Å

Foldseek 3Di:
DPPPVVVVVCVLPDCVLAQWDWPPQWDQDPPPRDTDGCPVPDDTDIDGRPDDHPDDPVVSVVVVVVVVLQQVQQFAPVSPAGQDDDPPDLCPSQEAAPPRRAGWDWDWDWDDDPRDIDIWIKIGGCQCVVNDPPDNPDDFDIGTPVVVFVVVLVVLVVCLVCVPVVVVVLVVVLVVLDDDPVLVVLLVVLVVLLVVLVVVLVVLVVPDDVDPDPVSVVVNVVSVVVNVVSVVSNVVSVVSVVVSVVSVVLVVQSVVLSVPPPDSPGRDSVSSVSNRPHHHYDGDD

InterPro domains:
  IPR011109 DNA-binding recombinase domain [PF07508] (33-70)
  IPR025827 Recombinase zinc beta ribbon domain [PF13408] (91-154)
  IPR038109 DNA-binding recombinase domain superfamily [G3DSA:3.90.1750.20] (28-101)
  IPR050639 Site-specific recombinase resolvase [PTHR30461] (45-255)

Sequence (285 aa):
MLTADVIHIEVIENINLYFAYFYPSSLTAFLTHKRVRNHDIQPQYYVKNTHPAIISEETFEAVQQEMKRRSLMMRDPDKKYRQHFSGHSPFSNQYFCGECGRPVIRRRMTSSRKGEKYYISAWQCRVTAGRDPDYKDCKTSYVHETDLENAFMKIMREMKENPDEVIEEANQAIEKASLSPPEQQRLEELNKQIETITDRISDLAAKESATRDAIYDATLRHLIYEQEILQQERGSLEENMQEQLYLEKQFQSLLVLLEETEKLEDFDVTLFKRQSNGALFIRNE

Mean predicted aligned error: 13.17 Å

Secondary structure (DSSP, 8-state):
--SHHHHHHHHHT-GGGTT-EEESSEEE-TTT--EEE-SSSS--EEE--SS--SS-HHHHHHHHHHHHHHHHTB-STTS-SB----TT-TTTTTEEETTT-PBEEEEEEEEEETTEEEEEEEEEETTTTT--SS--------EEHHHHHHHHHHHHHHHHH-HHHHHHHHHHHHHHHSPPHHHHHHHHHHHHHHHHHHHHHHHHHHT--S---HHHHHHHHHHHHHHHHHHHHHHHHHHHHHHHHHHHHHHHHHHHHHHH-S---S--HHHHHHH--SPEEE---

Solvent-accessible surface area (backbone atoms only — not comparable to full-atom values): 16532 Å² total; per-residue (Å²): 143,73,67,66,68,54,53,55,48,57,57,71,73,33,52,71,45,54,23,23,46,55,43,58,52,54,40,65,40,87,92,72,69,44,80,40,72,47,78,78,79,53,85,62,44,82,42,72,73,77,51,85,56,81,53,56,68,70,59,52,52,52,49,53,50,52,51,52,52,59,54,66,30,34,65,24,88,80,57,79,50,65,54,50,82,45,97,85,44,92,65,35,42,36,36,24,24,61,85,71,34,38,52,34,39,84,43,81,44,80,48,71,59,98,87,44,76,47,78,43,57,30,38,29,30,30,40,65,69,68,72,36,93,91,50,76,90,54,82,66,67,68,44,47,49,68,55,53,43,50,51,53,52,48,51,57,48,54,47,64,76,39,49,68,62,52,49,53,55,48,49,54,53,37,56,72,40,40,72,51,74,70,53,51,52,48,47,56,50,43,51,53,51,46,50,54,48,50,52,52,52,50,53,53,63,74,60,68,59,99,64,94,44,72,66,56,57,52,52,53,52,51,52,50,52,54,43,51,55,48,49,52,57,44,48,58,55,50,51,38,46,51,51,24,55,49,51,51,53,53,49,5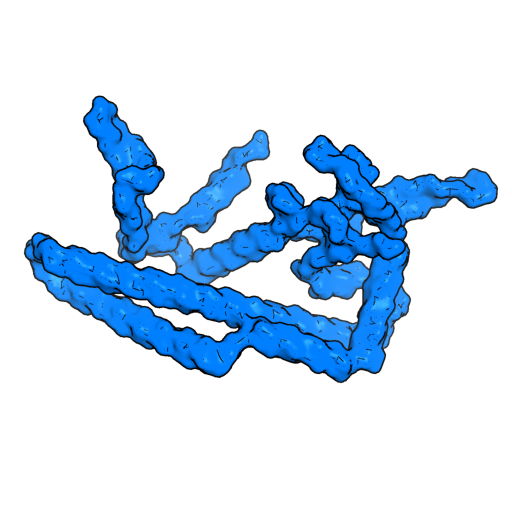4,54,49,52,55,49,58,68,70,50,87,72,88,83,71,82,50,64,66,60,50,57,76,68,58,85,66,79,41,69,51,72,80,131